Protein AF-A0A917WNS5-F1 (afdb_monomer)

Foldseek 3Di:
DDDDDDDDDDDDDDPPPPPVVVVPDADDPQFFKDLDPDTHGPVNLVVLQCVQVVVVVVLVVCVVVVHDDDDQQPSHDDSLALSQLVLLLSLLVVVCVVVVFFFDQDQLVVVCVNNVHDSPRVVSVSVRSNNRRLVSQLVPFDDDQDDLVLLVLVVVQCVVLVNDDPPDDPVNSSVVCSVDPSSRSSSVSLLVSLVSSLVMDGRCVSWAHWDWDWDQDPVGTDTTTGARPPRNPNPDPPD

Organism: NCBI:txid1424081

Solvent-accessible surface area (backbone atoms only — not comparable to full-atom values): 13981 Å² total; per-residue (Å²): 142,86,84,83,91,79,88,82,80,90,79,83,85,76,87,80,83,71,68,79,76,74,68,72,91,68,70,56,91,62,37,40,33,35,62,80,95,43,74,40,39,40,65,64,43,55,50,50,35,50,58,49,32,50,57,30,50,52,45,53,49,43,46,76,72,67,48,88,73,76,84,70,57,88,35,68,68,48,62,31,53,55,51,21,34,55,51,50,23,56,44,25,53,50,51,26,62,78,67,72,48,69,72,46,88,74,70,49,63,64,52,17,64,64,48,68,44,64,66,82,39,72,62,54,49,40,53,48,53,23,48,21,29,47,52,45,49,24,70,71,38,72,76,48,85,50,52,72,67,60,27,44,44,51,48,51,19,31,52,77,63,70,66,63,64,87,93,64,53,69,71,57,51,38,58,50,49,54,66,41,84,60,43,24,8,42,56,53,33,51,53,52,52,53,60,60,40,36,80,46,53,64,29,72,91,43,60,38,46,37,48,79,42,74,46,83,49,99,92,39,75,42,77,34,52,26,68,35,77,80,74,18,62,54,64,75,78,85,126

Sequence (239 aa):
MVGTMRAHRLAPLAVLALLAALAGCRSSPAVAAYLGDRAITVAEVDEVVRAVNAVGDERWAARRAGGPGPQPPLVHTTAAEVVSLIVLRHVGERLLTERGLPAAPRSSDVFAAIFGLPPSDPYLRLWLDYWQVVQPIVAAHPERPPTDEEAGRFLDALVDAGQVPDGVGHDEMIADLKRYPAFGAAASAQQTLAAAASGVTINPRYGGLVLPAILSLPSGLVPIDIAFPDDGKVPVEEA

Radius of gyration: 24.97 Å; Cα contacts (8 Å, |Δi|>4): 293; chains: 1; bounding box: 38×60×109 Å

Mean predicted aligned error: 9.61 Å

pLDDT: mean 82.65, std 16.42, range [30.11, 97.5]

Secondary structure (DSSP, 8-state):
------PPPP-PPP---SSTTS-TT---TTEEEEETTEEEEHHHHHHHHHHHHHHHHHHHHHHHTT--SSPPP-----HHHHHHHHHHHHHHHHHHHHHTPPP----HHHHHHHTT--TT-HHHHHHHHHHHHHHHHHHTSPP-PPPHHHHHHHHHHHHHTT-SPTT--HHHHHHHHTTSTTHHHHHHHHHHHHHHHTT-EE-GGG-SPEEEEEEEETTEEEEEEEEPGGGG-------

Structure (mmCIF, N/CA/C/O backbone):
data_AF-A0A917WNS5-F1
#
_entry.id   AF-A0A917WNS5-F1
#
loop_
_atom_site.group_PDB
_atom_site.id
_atom_site.type_symbol
_atom_site.label_atom_id
_atom_site.label_alt_id
_atom_site.label_comp_id
_atom_site.label_asym_id
_atom_site.label_entity_id
_atom_site.label_seq_id
_atom_site.pdbx_PDB_ins_code
_atom_site.Cartn_x
_atom_site.Cartn_y
_atom_site.Cartn_z
_atom_site.occupancy
_atom_site.B_iso_or_equiv
_atom_site.auth_seq_id
_atom_site.auth_comp_id
_atom_site.auth_asym_id
_atom_site.auth_atom_id
_atom_site.pdbx_PDB_model_num
ATOM 1 N N . MET A 1 1 ? 1.473 -40.233 84.405 1.00 39.59 1 MET A N 1
ATOM 2 C CA . MET A 1 1 ? 1.204 -40.184 82.952 1.00 39.59 1 MET A CA 1
ATOM 3 C C . MET A 1 1 ? 1.514 -38.779 82.468 1.00 39.59 1 MET A C 1
ATOM 5 O O . MET A 1 1 ? 0.755 -37.870 82.758 1.00 39.59 1 MET A O 1
ATOM 9 N N . VAL A 1 2 ? 2.662 -38.590 81.820 1.00 45.00 2 VAL A N 1
ATOM 10 C CA . VAL A 1 2 ? 3.025 -37.352 81.115 1.00 45.00 2 VAL A CA 1
ATOM 11 C C . VAL A 1 2 ? 3.526 -37.801 79.749 1.00 45.00 2 VAL A C 1
ATOM 13 O O . VAL A 1 2 ? 4.496 -38.550 79.676 1.00 45.00 2 VAL A O 1
ATOM 16 N N . GLY A 1 3 ? 2.809 -37.423 78.693 1.00 45.50 3 GLY A N 1
ATOM 17 C CA . GLY A 1 3 ? 3.159 -37.700 77.303 1.00 45.50 3 GLY A CA 1
ATOM 18 C C . GLY A 1 3 ? 3.286 -36.378 76.558 1.00 45.50 3 GLY A C 1
ATOM 19 O O . GLY A 1 3 ? 2.369 -35.565 76.559 1.00 45.50 3 GLY A O 1
ATOM 20 N N . THR A 1 4 ? 4.472 -36.163 76.016 1.00 49.56 4 THR A N 1
ATOM 21 C CA . THR A 1 4 ? 5.049 -34.940 75.462 1.00 49.56 4 THR A CA 1
ATOM 22 C C . THR A 1 4 ? 4.455 -34.504 74.116 1.00 49.56 4 THR A C 1
ATOM 24 O O . THR A 1 4 ? 4.063 -35.325 73.290 1.00 49.56 4 THR A O 1
ATOM 27 N N . MET A 1 5 ? 4.463 -33.185 73.873 1.00 47.50 5 MET A N 1
ATOM 28 C CA . MET A 1 5 ? 4.265 -32.567 72.555 1.00 47.50 5 MET A CA 1
ATOM 29 C C . MET A 1 5 ? 5.264 -33.107 71.526 1.00 47.50 5 MET A C 1
ATOM 31 O O . MET A 1 5 ? 6.465 -33.180 71.795 1.00 47.50 5 MET A O 1
ATOM 35 N N . ARG A 1 6 ? 4.793 -33.323 70.294 1.00 49.81 6 ARG A N 1
ATOM 36 C CA . ARG A 1 6 ? 5.647 -33.279 69.104 1.00 49.81 6 ARG A CA 1
ATOM 37 C C . ARG A 1 6 ? 4.984 -32.417 68.035 1.00 49.81 6 ARG A C 1
ATOM 39 O O . ARG A 1 6 ? 3.946 -32.762 67.484 1.00 49.81 6 ARG A O 1
ATOM 46 N N . ALA A 1 7 ? 5.602 -31.265 67.806 1.00 51.56 7 ALA A N 1
ATOM 47 C CA . ALA A 1 7 ? 5.283 -30.325 66.750 1.00 51.56 7 ALA A CA 1
ATOM 48 C C . ALA A 1 7 ? 5.542 -30.953 65.374 1.00 51.56 7 ALA A C 1
ATOM 50 O O . ALA A 1 7 ? 6.642 -31.452 65.122 1.00 51.56 7 ALA A O 1
ATOM 51 N N . HIS A 1 8 ? 4.565 -30.861 64.474 1.00 54.78 8 HIS A N 1
ATOM 52 C CA . HIS A 1 8 ? 4.795 -31.044 63.046 1.00 54.78 8 HIS A CA 1
ATOM 53 C C . HIS A 1 8 ? 4.804 -29.684 62.350 1.00 54.78 8 HIS A C 1
ATOM 55 O O . HIS A 1 8 ? 3.962 -28.821 62.583 1.00 54.78 8 HIS A O 1
ATOM 61 N N . ARG A 1 9 ? 5.878 -29.500 61.584 1.00 50.59 9 ARG A N 1
ATOM 62 C CA . ARG A 1 9 ? 6.351 -28.264 60.974 1.00 50.59 9 ARG A CA 1
ATOM 63 C C . ARG A 1 9 ? 5.513 -27.875 59.751 1.00 50.59 9 ARG A C 1
ATOM 65 O O . ARG A 1 9 ? 4.959 -28.727 59.068 1.00 50.59 9 ARG A O 1
ATOM 72 N N . LEU A 1 10 ? 5.508 -26.569 59.507 1.00 53.09 10 LEU A N 1
ATOM 73 C CA . LEU A 1 10 ? 4.982 -25.827 58.360 1.00 53.09 10 LEU A CA 1
ATOM 74 C C . LEU A 1 10 ? 5.372 -26.416 56.990 1.00 53.09 10 LEU A C 1
ATOM 76 O O . LEU A 1 10 ? 6.523 -26.802 56.795 1.00 53.09 10 LEU A O 1
ATOM 80 N N . ALA A 1 11 ? 4.463 -26.309 56.017 1.00 49.38 11 ALA A N 1
ATOM 81 C CA . ALA A 1 11 ? 4.801 -26.079 54.611 1.00 49.38 11 ALA A CA 1
ATOM 82 C C . ALA A 1 11 ? 3.689 -25.226 53.957 1.00 49.38 11 ALA A C 1
ATOM 84 O O . ALA A 1 11 ? 2.526 -25.633 53.997 1.00 49.38 11 ALA A O 1
ATOM 85 N N . PRO A 1 12 ? 3.996 -24.039 53.399 1.00 50.66 12 PRO A N 1
ATOM 86 C CA . PRO A 1 12 ? 3.015 -23.204 52.720 1.00 50.66 12 PRO A CA 1
ATOM 87 C C . PRO A 1 12 ? 2.756 -23.761 51.315 1.00 50.66 12 PRO A C 1
ATOM 89 O O . PRO A 1 12 ? 3.683 -23.935 50.525 1.00 50.66 12 PRO A O 1
ATOM 92 N N . LEU A 1 13 ? 1.492 -24.040 51.000 1.00 50.56 13 LEU A N 1
ATOM 93 C CA . LEU A 1 13 ? 1.062 -24.306 49.630 1.00 50.56 13 LEU A CA 1
ATOM 94 C C . LEU A 1 13 ? 1.218 -23.016 48.819 1.00 50.56 13 LEU A C 1
ATOM 96 O O . LEU A 1 13 ? 0.626 -21.983 49.127 1.00 50.56 13 LEU A O 1
ATOM 100 N N . ALA A 1 14 ? 2.099 -23.103 47.829 1.00 48.12 14 ALA A N 1
ATOM 101 C CA . ALA A 1 14 ? 2.555 -22.023 46.982 1.00 48.12 14 ALA A CA 1
ATOM 102 C C . ALA A 1 14 ? 1.395 -21.310 46.271 1.00 48.12 14 ALA A C 1
ATOM 104 O O . ALA A 1 14 ? 0.637 -21.908 45.508 1.00 48.12 14 ALA A O 1
ATOM 105 N N . VAL A 1 15 ? 1.315 -19.997 46.481 1.00 51.16 15 VAL A N 1
ATOM 106 C CA . VAL A 1 15 ? 0.570 -19.070 45.628 1.00 51.16 15 VAL A CA 1
ATOM 107 C C . VAL A 1 15 ? 1.309 -18.993 44.290 1.00 51.16 15 VAL A C 1
ATOM 109 O O . VAL A 1 15 ? 2.274 -18.251 44.144 1.00 51.16 15 VAL A O 1
ATOM 112 N N . LEU A 1 16 ? 0.882 -19.802 43.321 1.00 48.44 16 LEU A N 1
ATOM 113 C CA . LEU A 1 16 ? 1.422 -19.852 41.953 1.00 48.44 16 LEU A CA 1
ATOM 114 C C . LEU A 1 16 ? 0.414 -19.310 40.921 1.00 48.44 16 LEU A C 1
ATOM 116 O O . LEU A 1 16 ? 0.399 -19.731 39.771 1.00 48.44 16 LEU A O 1
ATOM 120 N N . ALA A 1 17 ? -0.441 -18.366 41.330 1.00 50.25 17 ALA A N 1
ATOM 121 C CA . ALA A 1 17 ? -1.525 -17.824 40.502 1.00 50.25 17 ALA A CA 1
ATOM 122 C C . ALA A 1 17 ? -1.341 -16.349 40.085 1.00 50.25 17 ALA A C 1
ATOM 124 O O . ALA A 1 17 ? -2.299 -15.716 39.660 1.00 50.25 17 ALA A O 1
ATOM 125 N N . LEU A 1 18 ? -0.130 -15.786 40.189 1.00 48.53 18 LEU A N 1
ATOM 126 C CA . LEU A 1 18 ? 0.133 -14.373 39.851 1.00 48.53 18 LEU A CA 1
ATOM 127 C C . LEU A 1 18 ? 1.170 -14.146 38.738 1.00 48.53 18 LEU A C 1
ATOM 129 O O . LEU A 1 18 ? 1.488 -13.003 38.433 1.00 48.53 18 LEU A O 1
ATOM 133 N N . LEU A 1 19 ? 1.655 -15.200 38.070 1.00 49.12 19 LEU A N 1
ATOM 134 C CA . LEU A 1 19 ? 2.610 -15.057 36.955 1.00 49.12 19 LEU A CA 1
ATOM 135 C C . LEU A 1 19 ? 1.959 -14.955 35.563 1.00 49.12 19 LEU A C 1
ATOM 137 O O . LEU A 1 19 ? 2.662 -14.706 34.591 1.00 49.12 19 LEU A O 1
ATOM 141 N N . ALA A 1 20 ? 0.633 -15.074 35.445 1.00 51.47 20 ALA A N 1
ATOM 142 C CA . ALA A 1 20 ? -0.062 -14.874 34.166 1.00 51.47 20 ALA A CA 1
ATOM 143 C C . ALA A 1 20 ? -0.268 -13.388 33.804 1.00 51.47 20 ALA A C 1
ATOM 145 O O . ALA A 1 20 ? -0.603 -13.084 32.665 1.00 51.47 20 ALA A O 1
ATOM 146 N N . ALA A 1 21 ? -0.045 -12.463 34.746 1.00 52.75 21 ALA A N 1
ATOM 147 C CA . ALA A 1 21 ? -0.221 -11.025 34.529 1.00 52.75 21 ALA A CA 1
ATOM 148 C C . ALA A 1 21 ? 1.066 -10.294 34.092 1.00 52.75 21 ALA A C 1
ATOM 150 O O . ALA A 1 21 ? 0.990 -9.142 33.685 1.00 52.75 21 ALA A O 1
ATOM 151 N N . LEU A 1 22 ? 2.236 -10.952 34.131 1.00 50.69 22 LEU A N 1
ATOM 152 C CA . LEU A 1 22 ? 3.503 -10.399 33.618 1.00 50.69 22 LEU A CA 1
ATOM 153 C C . LEU A 1 22 ? 3.932 -10.998 32.264 1.00 50.69 22 LEU A C 1
ATOM 155 O O . LEU A 1 22 ? 5.000 -10.670 31.760 1.00 50.69 22 LEU A O 1
ATOM 159 N N . ALA A 1 23 ? 3.094 -11.829 31.634 1.00 51.34 23 ALA A N 1
ATOM 160 C CA . ALA A 1 23 ? 3.267 -12.258 30.240 1.00 51.34 23 ALA A CA 1
ATOM 161 C C . ALA A 1 23 ? 2.635 -11.257 29.246 1.00 51.34 23 ALA A C 1
ATOM 163 O O . ALA A 1 23 ? 2.090 -11.650 28.213 1.00 51.34 23 ALA A O 1
ATOM 164 N N . GLY A 1 24 ? 2.663 -9.967 29.589 1.00 46.41 24 GLY A N 1
ATOM 165 C CA . GLY A 1 24 ? 2.196 -8.888 28.727 1.00 46.41 24 GLY A CA 1
ATOM 166 C C . GLY A 1 24 ? 3.014 -8.798 27.435 1.00 46.41 24 GLY A C 1
ATOM 167 O O . GLY A 1 24 ? 4.224 -9.012 27.431 1.00 46.41 24 GLY A O 1
ATOM 168 N N . CYS A 1 25 ? 2.321 -8.457 26.347 1.00 59.16 25 CYS A N 1
ATOM 169 C CA . CYS A 1 25 ? 2.868 -7.953 25.079 1.00 59.16 25 CYS A CA 1
ATOM 170 C C . CYS A 1 25 ? 3.427 -8.953 24.051 1.00 59.16 25 CYS A C 1
ATOM 172 O O . CYS A 1 25 ? 4.216 -8.556 23.193 1.00 59.16 25 CYS A O 1
ATOM 174 N N . ARG A 1 26 ? 2.985 -10.220 24.020 1.00 55.88 26 ARG A N 1
ATOM 175 C CA . ARG A 1 26 ? 3.118 -11.025 22.786 1.00 55.88 26 ARG A CA 1
ATOM 176 C C . ARG A 1 26 ? 1.762 -11.297 22.157 1.00 55.88 26 ARG A C 1
ATOM 178 O O . ARG A 1 26 ? 0.928 -11.979 22.745 1.00 55.88 26 ARG A O 1
ATOM 185 N N . SER A 1 27 ? 1.576 -10.784 20.940 1.00 64.81 27 SER A N 1
ATOM 186 C CA . SER A 1 27 ? 0.488 -11.180 20.046 1.00 64.81 27 SER A CA 1
ATOM 187 C C . SER A 1 27 ? 0.373 -12.705 20.024 1.00 64.81 27 SER A C 1
ATOM 189 O O . SER A 1 27 ? 1.394 -13.393 19.911 1.00 64.81 27 SER A O 1
ATOM 191 N N . SER A 1 28 ? -0.850 -13.237 20.119 1.00 83.94 28 SER A N 1
ATOM 192 C CA . SER A 1 28 ? -1.083 -14.674 19.941 1.00 83.94 28 SER A CA 1
ATOM 193 C C . SER A 1 28 ? -0.394 -15.153 18.654 1.00 83.94 28 SER A C 1
ATOM 195 O O . SER A 1 28 ? -0.530 -14.490 17.624 1.00 83.94 28 SER A O 1
ATOM 197 N N . PRO A 1 29 ? 0.330 -16.290 18.656 1.00 85.19 29 PRO A N 1
ATOM 198 C CA . PRO A 1 29 ? 1.060 -16.760 17.475 1.00 85.19 29 PRO A CA 1
ATOM 199 C C . PRO A 1 29 ? 0.142 -17.092 16.290 1.00 85.19 29 PRO A C 1
ATOM 201 O O . PRO A 1 29 ? 0.626 -17.200 15.168 1.00 85.19 29 PRO A O 1
ATOM 204 N N . ALA A 1 30 ? -1.164 -17.246 16.533 1.00 92.31 30 ALA A N 1
ATOM 205 C CA . ALA A 1 30 ? -2.184 -17.473 15.512 1.00 92.31 30 ALA A CA 1
ATOM 206 C C . ALA A 1 30 ? -2.810 -16.176 14.960 1.00 92.31 30 ALA A C 1
ATOM 208 O O . ALA A 1 30 ? -3.607 -16.238 14.025 1.00 92.31 30 ALA A O 1
ATOM 209 N N . VAL A 1 31 ? -2.468 -15.013 15.520 1.00 95.50 31 VAL A N 1
ATOM 210 C CA . VAL A 1 31 ? -2.986 -13.704 15.107 1.00 95.50 31 VAL A CA 1
ATOM 211 C C . VAL A 1 31 ? -1.898 -12.947 14.351 1.00 95.50 31 VAL A C 1
ATOM 213 O O . VAL A 1 31 ? -0.752 -12.886 14.793 1.00 95.50 31 VAL A O 1
ATOM 216 N N . ALA A 1 32 ? -2.263 -12.400 13.197 1.00 94.50 32 ALA A N 1
ATOM 217 C CA . ALA A 1 32 ? -1.424 -11.567 12.352 1.00 94.50 32 ALA A CA 1
ATOM 218 C C . ALA A 1 32 ? -1.497 -10.087 12.735 1.00 94.50 32 ALA A C 1
ATOM 220 O O . ALA A 1 32 ? -0.459 -9.436 12.818 1.00 94.50 32 ALA A O 1
ATOM 221 N N . ALA A 1 33 ? -2.693 -9.574 13.027 1.00 93.94 33 ALA A N 1
ATOM 222 C CA . ALA A 1 33 ? -2.886 -8.208 13.507 1.00 93.94 33 ALA A CA 1
ATOM 223 C C . ALA A 1 33 ? -4.147 -8.081 14.376 1.00 93.94 33 ALA A C 1
ATOM 225 O O . ALA A 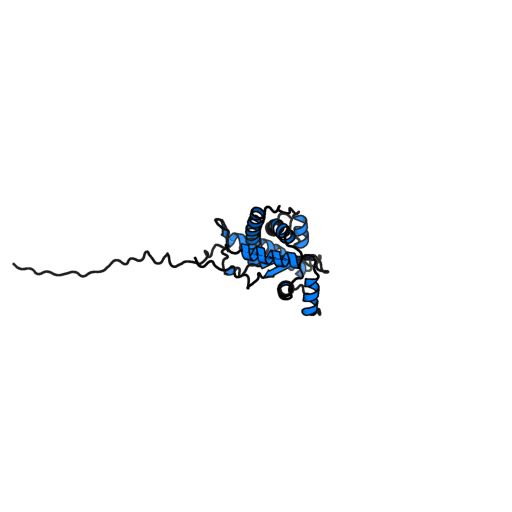1 33 ? -5.115 -8.815 14.178 1.00 93.94 33 ALA A O 1
ATOM 226 N N . TYR A 1 34 ? -4.149 -7.129 15.306 1.00 92.75 34 TYR A N 1
ATOM 227 C CA . TYR A 1 34 ? -5.323 -6.719 16.080 1.00 92.75 34 TYR A CA 1
ATOM 228 C C . TYR A 1 34 ? -5.782 -5.330 15.630 1.00 92.75 34 TYR A C 1
ATOM 230 O O . TYR A 1 34 ? -5.028 -4.363 15.715 1.00 92.75 34 TYR A O 1
ATOM 238 N N . LEU A 1 35 ? -7.025 -5.241 15.162 1.00 91.88 35 LEU A N 1
ATOM 239 C CA . LEU A 1 35 ? -7.683 -4.048 14.633 1.00 91.88 35 LEU A CA 1
ATOM 240 C C . LEU A 1 35 ? -8.844 -3.666 15.561 1.00 91.88 35 LEU A C 1
ATOM 242 O O . LEU A 1 35 ? -10.006 -3.981 15.285 1.00 91.88 35 LEU A O 1
ATOM 246 N N . GLY A 1 36 ? -8.524 -3.069 16.711 1.00 87.31 36 GLY A N 1
ATOM 247 C CA . GLY A 1 36 ? -9.492 -2.903 17.798 1.00 87.31 36 GLY A CA 1
ATOM 248 C C . GLY A 1 36 ? -9.996 -4.267 18.280 1.00 87.31 36 GLY A C 1
ATOM 249 O O . GLY A 1 36 ? -9.199 -5.129 18.644 1.00 87.31 36 GLY A O 1
ATOM 250 N N . ASP A 1 37 ? -11.308 -4.492 18.207 1.00 87.06 37 ASP A N 1
ATOM 251 C CA . ASP A 1 37 ? -11.943 -5.743 18.651 1.00 87.06 37 ASP A CA 1
ATOM 252 C C . ASP A 1 37 ? -11.806 -6.903 17.648 1.00 87.06 37 ASP A C 1
ATOM 254 O O . ASP A 1 37 ? -12.185 -8.040 17.942 1.00 87.06 37 ASP A O 1
ATOM 258 N N . ARG A 1 38 ? -11.279 -6.646 16.443 1.00 92.50 38 ARG A N 1
ATOM 259 C CA . ARG A 1 38 ? -11.109 -7.669 15.406 1.00 92.50 38 ARG A CA 1
ATOM 260 C C . ARG A 1 38 ? -9.678 -8.195 15.388 1.00 92.50 38 ARG A C 1
ATOM 262 O O . ARG A 1 38 ? -8.737 -7.440 15.172 1.00 92.50 38 ARG A O 1
ATOM 269 N N . ALA A 1 39 ? -9.519 -9.509 15.501 1.00 94.38 39 ALA A N 1
ATOM 270 C CA . ALA A 1 39 ? -8.257 -10.184 15.213 1.00 94.38 39 ALA A CA 1
ATOM 271 C C . ALA A 1 39 ? -8.235 -10.672 13.756 1.00 94.38 39 ALA A C 1
ATOM 273 O O . ALA A 1 39 ? -9.181 -11.316 13.306 1.00 94.38 39 ALA A O 1
ATOM 274 N N . ILE A 1 40 ? -7.151 -10.378 13.040 1.00 96.00 40 ILE A N 1
ATOM 275 C CA . ILE A 1 40 ? -6.814 -10.976 11.744 1.00 96.00 40 ILE A CA 1
ATOM 276 C C . ILE A 1 40 ? -5.927 -12.176 12.018 1.00 96.00 40 ILE A C 1
ATOM 278 O O . ILE A 1 40 ? -4.910 -12.051 12.695 1.00 96.00 40 ILE A O 1
ATOM 282 N N . THR A 1 41 ? -6.296 -13.345 11.525 1.00 96.62 41 THR A N 1
ATOM 283 C CA . THR A 1 41 ? -5.571 -14.586 11.794 1.00 96.62 41 THR A CA 1
ATOM 284 C C . THR A 1 41 ? -4.438 -14.810 10.799 1.00 96.62 41 THR A C 1
ATOM 286 O O . THR A 1 41 ? -4.484 -14.379 9.650 1.00 96.62 41 THR A O 1
ATOM 289 N N . VAL A 1 42 ? -3.420 -15.552 11.233 1.00 96.31 42 VAL A N 1
ATOM 290 C CA . VAL A 1 42 ? -2.346 -16.039 10.354 1.00 96.31 42 VAL A CA 1
ATOM 291 C C . VAL A 1 42 ? -2.915 -16.866 9.199 1.00 96.31 42 VAL A C 1
ATOM 293 O O . VAL A 1 42 ? -2.446 -16.748 8.074 1.00 96.31 42 VAL A O 1
ATOM 296 N N . ALA A 1 43 ? -3.936 -17.684 9.472 1.00 96.75 43 ALA A N 1
ATOM 297 C CA . ALA A 1 43 ? -4.545 -18.560 8.477 1.00 96.75 43 ALA A CA 1
ATOM 298 C C . ALA A 1 43 ? -5.217 -17.773 7.342 1.00 96.75 43 ALA A C 1
ATOM 300 O O . ALA A 1 43 ? -5.024 -18.126 6.184 1.00 96.75 43 ALA A O 1
ATOM 301 N N . GLU A 1 44 ? -5.939 -16.693 7.665 1.00 95.81 44 GLU A N 1
ATOM 302 C CA . GLU A 1 44 ? -6.539 -15.801 6.662 1.00 95.81 44 GLU A CA 1
ATOM 303 C C . GLU A 1 44 ? -5.467 -15.175 5.754 1.00 95.81 44 GLU A C 1
ATOM 305 O O . GLU A 1 44 ? -5.638 -15.124 4.538 1.00 95.81 44 GLU A O 1
ATOM 310 N N . VAL A 1 45 ? -4.337 -14.740 6.325 1.00 96.69 45 VAL A N 1
ATOM 311 C CA . VAL A 1 45 ? -3.218 -14.172 5.554 1.00 96.69 45 VAL A CA 1
ATOM 312 C C . VAL A 1 45 ? -2.571 -15.233 4.658 1.00 96.69 45 VAL A C 1
ATOM 314 O O . VAL A 1 45 ? -2.391 -15.013 3.461 1.00 96.69 45 VAL A O 1
ATOM 317 N N . ASP A 1 46 ? -2.253 -16.401 5.219 1.00 96.06 46 ASP A N 1
ATOM 318 C CA . ASP A 1 46 ? -1.587 -17.495 4.505 1.00 96.06 46 ASP A CA 1
ATOM 319 C C . ASP A 1 46 ? -2.474 -18.091 3.393 1.00 96.06 46 ASP A C 1
ATOM 321 O O . ASP A 1 46 ? -1.962 -18.649 2.419 1.00 96.06 46 ASP A O 1
ATOM 325 N N . GLU A 1 47 ? -3.800 -18.013 3.520 1.00 95.81 47 GLU A N 1
ATOM 326 C CA . GLU A 1 47 ? -4.739 -18.409 2.468 1.00 95.81 47 GLU A CA 1
ATOM 327 C C . GLU A 1 47 ? -4.633 -17.486 1.250 1.00 95.81 47 GLU A C 1
ATOM 329 O O . GLU A 1 47 ? -4.438 -17.976 0.136 1.00 95.81 47 GLU A O 1
ATOM 334 N N . VAL A 1 48 ? -4.672 -16.165 1.461 1.00 95.50 48 VAL A N 1
ATOM 335 C CA . VAL A 1 48 ? -4.566 -15.176 0.376 1.00 95.50 48 VAL A CA 1
ATOM 336 C C . VAL A 1 48 ? -3.211 -15.272 -0.323 1.00 95.50 48 VAL A C 1
ATOM 338 O O . VAL A 1 48 ? -3.166 -15.400 -1.545 1.00 95.50 48 VAL A O 1
ATOM 341 N N . VAL A 1 49 ? -2.111 -15.280 0.440 1.00 94.62 49 VAL A N 1
ATOM 342 C CA . VAL A 1 49 ? -0.748 -15.365 -0.118 1.00 94.62 49 VAL A CA 1
ATOM 343 C C . VAL A 1 49 ? -0.597 -16.602 -0.999 1.00 94.62 49 VAL A C 1
ATOM 345 O O . VAL A 1 49 ? -0.089 -16.527 -2.116 1.00 94.62 49 VAL A O 1
ATOM 348 N N . ARG A 1 50 ? -1.061 -17.756 -0.511 1.00 94.12 50 ARG A N 1
ATOM 349 C CA . ARG A 1 50 ? -0.963 -19.020 -1.244 1.00 94.12 50 ARG A CA 1
ATOM 350 C C . ARG A 1 50 ? -1.796 -19.006 -2.518 1.00 94.12 50 ARG A C 1
ATOM 352 O O . ARG A 1 50 ? -1.309 -19.477 -3.539 1.00 94.12 50 ARG A O 1
ATOM 359 N N . ALA A 1 51 ? -3.028 -18.500 -2.456 1.00 91.19 51 ALA A N 1
ATOM 360 C CA . ALA A 1 51 ? -3.918 -18.452 -3.612 1.00 91.19 51 ALA A CA 1
ATOM 361 C C . ALA A 1 51 ? -3.321 -17.599 -4.742 1.00 91.19 51 ALA A C 1
ATOM 363 O O . ALA A 1 51 ? -3.257 -18.049 -5.883 1.00 91.19 51 ALA A O 1
ATOM 364 N N . VAL A 1 52 ? -2.813 -16.411 -4.408 1.00 90.62 52 VAL A N 1
ATOM 365 C CA . VAL A 1 52 ? -2.208 -15.480 -5.371 1.00 90.62 52 VAL A CA 1
ATOM 366 C C . VAL A 1 52 ? -0.923 -16.042 -5.965 1.00 90.62 52 VAL A C 1
ATOM 368 O O . VAL A 1 52 ? -0.765 -16.085 -7.186 1.00 90.62 52 VAL A O 1
ATOM 371 N N . ASN A 1 53 ? -0.015 -16.515 -5.109 1.00 90.69 53 ASN A N 1
ATOM 372 C CA . ASN A 1 53 ? 1.294 -16.982 -5.559 1.00 90.69 53 ASN A CA 1
ATOM 373 C C . ASN A 1 53 ? 1.183 -18.280 -6.369 1.00 90.69 53 ASN A C 1
ATOM 375 O O . ASN A 1 53 ? 1.946 -18.457 -7.314 1.00 90.69 53 ASN A O 1
ATOM 379 N N . ALA A 1 54 ? 0.186 -19.134 -6.100 1.00 89.50 54 ALA A N 1
ATOM 380 C CA . ALA A 1 54 ? -0.085 -20.305 -6.934 1.00 89.50 54 ALA A CA 1
ATOM 381 C C . ALA A 1 54 ? -0.383 -19.917 -8.395 1.00 89.50 54 ALA A C 1
ATOM 383 O O . ALA A 1 54 ? 0.139 -20.547 -9.314 1.00 89.50 54 ALA A O 1
ATOM 384 N N . VAL A 1 55 ? -1.147 -18.841 -8.628 1.00 86.44 55 VAL A N 1
ATOM 385 C CA . VAL A 1 55 ? -1.422 -18.342 -9.988 1.00 86.44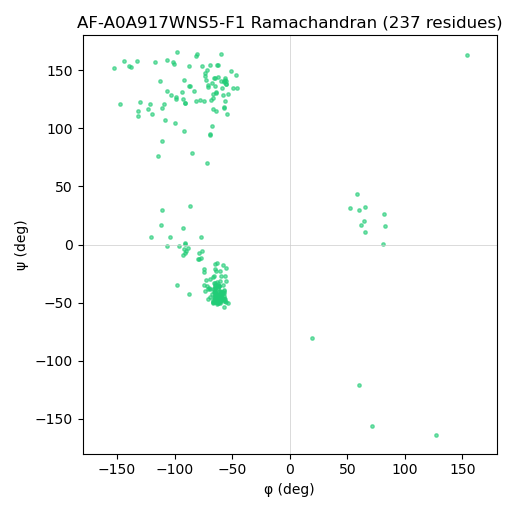 55 VAL A CA 1
ATOM 386 C C . VAL A 1 55 ? -0.141 -17.849 -10.667 1.00 86.44 55 VAL A C 1
ATOM 388 O O . VAL A 1 55 ? 0.081 -18.120 -11.852 1.00 86.44 55 VAL A O 1
ATOM 391 N N . GLY A 1 56 ? 0.713 -17.131 -9.933 1.00 83.62 56 GLY A N 1
ATOM 392 C CA . GLY A 1 56 ? 2.021 -16.691 -10.422 1.00 83.62 56 GLY A CA 1
ATOM 393 C C . GLY A 1 56 ? 2.923 -17.872 -10.797 1.00 83.62 56 GLY A C 1
ATOM 394 O O . GLY A 1 56 ? 3.437 -17.933 -11.919 1.00 83.62 56 GLY A O 1
ATOM 395 N N . ASP A 1 57 ? 3.056 -18.842 -9.894 1.00 85.44 57 ASP A N 1
ATOM 396 C CA . ASP A 1 57 ? 3.878 -20.042 -10.058 1.00 85.44 57 ASP A CA 1
ATOM 397 C C . ASP A 1 57 ? 3.438 -20.891 -11.253 1.00 85.44 57 ASP A C 1
ATOM 399 O O . ASP A 1 57 ? 4.276 -21.312 -12.059 1.00 85.44 57 ASP A O 1
ATOM 403 N N . GLU A 1 58 ? 2.130 -21.109 -11.417 1.00 85.62 58 GLU A N 1
ATOM 404 C CA . GLU A 1 58 ? 1.561 -21.841 -12.551 1.00 85.62 58 GLU A CA 1
ATOM 405 C C . GLU A 1 58 ? 1.897 -21.168 -13.886 1.00 85.62 58 GLU A C 1
ATOM 407 O O . GLU A 1 58 ? 2.309 -21.832 -14.843 1.00 85.62 58 GLU A O 1
ATOM 412 N N . ARG A 1 59 ? 1.795 -19.836 -13.957 1.00 81.69 59 ARG A N 1
ATOM 413 C CA . ARG A 1 59 ? 2.129 -19.079 -15.173 1.00 81.69 59 ARG A CA 1
ATOM 414 C C . ARG A 1 59 ? 3.614 -19.130 -15.492 1.00 81.69 59 ARG A C 1
ATOM 416 O O . ARG A 1 59 ? 3.989 -19.333 -16.650 1.00 81.69 59 ARG A O 1
ATOM 423 N N . TRP A 1 60 ? 4.469 -18.989 -14.483 1.00 79.69 60 TRP A N 1
ATOM 424 C CA . TRP A 1 60 ? 5.911 -19.133 -14.656 1.00 79.69 60 TRP A CA 1
ATOM 425 C C . TRP A 1 60 ? 6.302 -20.556 -15.060 1.00 79.69 60 TRP A C 1
ATOM 427 O O . TRP A 1 60 ? 7.183 -20.734 -15.906 1.00 79.69 60 TRP A O 1
ATOM 437 N N . ALA A 1 61 ? 5.632 -21.574 -14.517 1.00 85.06 61 ALA A N 1
ATOM 438 C CA . ALA A 1 61 ? 5.816 -22.963 -14.920 1.00 85.06 61 ALA A CA 1
ATOM 439 C C . ALA A 1 61 ? 5.416 -23.190 -16.383 1.00 85.06 61 ALA A C 1
ATOM 441 O O . ALA A 1 61 ? 6.210 -23.744 -17.148 1.00 85.06 61 ALA A O 1
ATOM 442 N N . ALA A 1 62 ? 4.248 -22.693 -16.800 1.00 83.25 62 ALA A N 1
ATOM 443 C CA . ALA A 1 62 ? 3.792 -22.763 -18.185 1.00 83.25 62 ALA A CA 1
ATOM 444 C C . ALA A 1 62 ? 4.771 -22.067 -19.144 1.00 83.25 62 ALA A C 1
ATOM 446 O O . ALA A 1 62 ? 5.095 -22.604 -20.205 1.00 83.25 62 ALA A O 1
ATOM 447 N N . ARG A 1 63 ? 5.315 -20.906 -18.753 1.00 80.75 63 ARG A N 1
ATOM 448 C CA . ARG A 1 63 ? 6.308 -20.184 -19.557 1.00 80.75 63 ARG A CA 1
ATOM 449 C C . ARG A 1 63 ? 7.609 -20.969 -19.713 1.00 80.75 63 ARG A C 1
ATOM 451 O O . ARG A 1 63 ? 8.109 -21.086 -20.831 1.00 80.75 63 ARG A O 1
ATOM 458 N N . ARG A 1 64 ? 8.142 -21.535 -18.623 1.00 84.25 64 ARG A N 1
ATOM 459 C CA . ARG A 1 64 ? 9.350 -22.386 -18.648 1.00 84.25 64 ARG A CA 1
ATOM 460 C C . ARG A 1 64 ? 9.166 -23.634 -19.512 1.00 84.25 64 ARG A C 1
ATOM 462 O O . ARG A 1 64 ? 10.121 -24.077 -20.139 1.00 84.25 64 ARG A O 1
ATOM 469 N N . ALA A 1 65 ? 7.945 -24.156 -19.595 1.00 88.19 65 ALA A N 1
ATOM 470 C CA . ALA A 1 65 ? 7.585 -25.270 -20.470 1.00 88.19 65 ALA A CA 1
ATOM 471 C C . ALA A 1 65 ? 7.422 -24.879 -21.957 1.00 88.19 65 ALA A C 1
ATOM 473 O O . ALA A 1 65 ? 6.996 -25.703 -22.762 1.00 88.19 65 ALA A O 1
ATOM 474 N N . GLY A 1 66 ? 7.748 -23.638 -22.341 1.00 84.44 66 GLY A N 1
ATOM 475 C CA . GLY A 1 66 ? 7.626 -23.159 -23.720 1.00 84.44 66 GLY A CA 1
ATOM 476 C C . GLY A 1 66 ? 6.219 -22.694 -24.098 1.00 84.44 66 GLY A C 1
ATOM 477 O O . GLY A 1 66 ? 5.929 -22.547 -25.283 1.00 84.44 66 GLY A O 1
ATOM 478 N N . GLY A 1 67 ? 5.348 -22.448 -23.113 1.00 77.62 67 GLY A N 1
ATOM 479 C CA . GLY A 1 67 ? 4.004 -21.931 -23.346 1.00 77.62 67 GLY A CA 1
ATOM 480 C C . GLY A 1 67 ? 4.017 -20.615 -24.146 1.00 77.62 67 GLY A C 1
ATOM 481 O O . GLY A 1 67 ? 4.874 -19.753 -23.893 1.00 77.62 67 GLY A O 1
ATOM 482 N N . PRO A 1 68 ? 3.096 -20.447 -25.116 1.00 63.72 68 PRO A N 1
ATOM 483 C CA . PRO A 1 68 ? 2.939 -19.198 -25.845 1.00 63.72 68 PRO A CA 1
ATOM 484 C C . PRO A 1 68 ? 2.339 -18.133 -24.923 1.00 63.72 68 PRO A C 1
ATOM 486 O O . PRO A 1 68 ? 1.393 -18.403 -24.187 1.00 63.72 68 PRO A O 1
ATOM 489 N N . GLY A 1 69 ? 2.868 -16.913 -24.979 1.00 59.28 69 GLY A N 1
ATOM 490 C CA . GLY A 1 69 ? 2.281 -15.779 -24.274 1.00 59.28 69 GLY A CA 1
ATOM 491 C C . GLY A 1 69 ? 3.281 -14.678 -23.925 1.00 59.28 69 GLY A C 1
ATOM 492 O O . GLY A 1 69 ? 4.495 -14.911 -23.967 1.00 59.28 69 GLY A O 1
ATOM 493 N N . PRO A 1 70 ? 2.776 -13.476 -23.596 1.00 55.97 70 PRO A N 1
ATOM 494 C CA . PRO A 1 70 ? 3.582 -12.412 -23.009 1.00 55.97 70 PRO A CA 1
ATOM 495 C C . PRO A 1 70 ? 4.189 -12.864 -21.672 1.00 55.97 70 PRO A C 1
ATOM 497 O O . PRO A 1 70 ? 3.768 -13.865 -21.087 1.00 55.97 70 PRO A O 1
ATOM 500 N N . GLN A 1 71 ? 5.198 -12.134 -21.194 1.00 60.06 71 GLN A N 1
ATOM 501 C CA . GLN A 1 71 ? 5.783 -12.380 -19.876 1.00 60.06 71 GLN A CA 1
ATOM 502 C C . GLN A 1 71 ? 4.666 -12.369 -18.817 1.00 60.06 71 GLN A C 1
ATOM 504 O O . GLN A 1 71 ? 3.848 -11.445 -18.831 1.00 60.06 71 GLN A O 1
ATOM 509 N N . PRO A 1 72 ? 4.579 -13.391 -17.942 1.00 59.12 72 PRO A N 1
ATOM 510 C CA . PRO A 1 72 ? 3.592 -13.395 -16.875 1.00 59.12 72 PRO A CA 1
ATOM 511 C C . PRO A 1 72 ? 3.725 -12.122 -16.035 1.00 59.12 72 PRO A C 1
ATOM 513 O O . PRO A 1 72 ? 4.860 -11.743 -15.728 1.00 59.12 72 PRO A O 1
ATOM 516 N N . PRO A 1 73 ? 2.617 -11.473 -15.636 1.00 60.53 73 PRO A N 1
ATOM 517 C CA . PRO A 1 73 ? 2.699 -10.431 -14.626 1.00 60.53 73 PRO A CA 1
ATOM 518 C C . PRO A 1 73 ? 3.348 -11.012 -13.367 1.00 60.53 73 PRO A C 1
ATOM 520 O O . PRO A 1 73 ? 3.130 -12.182 -13.031 1.00 60.53 73 PRO A O 1
ATOM 523 N N . LEU A 1 74 ? 4.160 -10.200 -12.688 1.00 59.91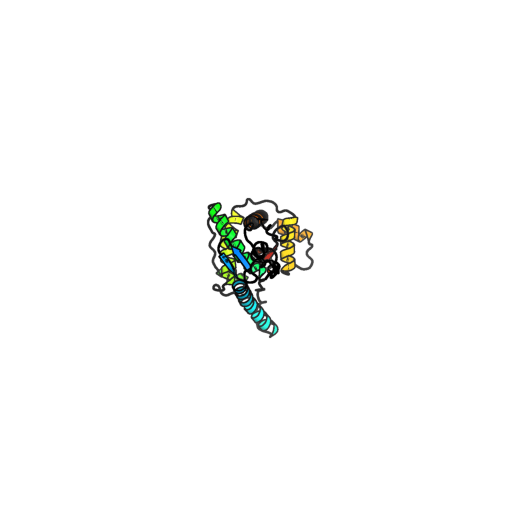 74 LEU A N 1
ATOM 524 C CA . LEU A 1 74 ? 4.756 -10.527 -11.394 1.00 59.91 74 LEU A CA 1
ATOM 525 C C . LEU A 1 74 ? 3.656 -10.491 -10.329 1.00 59.91 74 LEU A C 1
ATOM 527 O O . LEU A 1 74 ? 3.580 -9.581 -9.515 1.00 59.91 74 LEU A O 1
ATOM 531 N N . VAL A 1 75 ? 2.744 -11.458 -10.375 1.00 70.25 75 VAL A N 1
ATOM 532 C CA . VAL A 1 75 ? 1.751 -11.649 -9.321 1.00 70.25 75 VAL A CA 1
ATOM 533 C C . VAL A 1 75 ? 2.410 -12.488 -8.252 1.00 70.25 75 VAL A C 1
ATOM 535 O O . VAL A 1 75 ? 2.271 -13.707 -8.205 1.00 70.25 75 VAL A O 1
ATOM 538 N N . HIS A 1 76 ? 3.227 -11.820 -7.460 1.00 78.69 76 HIS A N 1
ATOM 539 C CA . HIS A 1 76 ? 3.826 -12.399 -6.283 1.00 78.69 76 HIS A CA 1
ATOM 540 C C . HIS A 1 76 ? 3.564 -11.426 -5.151 1.00 78.69 76 HIS A C 1
ATOM 542 O O . HIS A 1 76 ? 3.913 -10.256 -5.259 1.00 78.69 76 HIS A O 1
ATOM 548 N N . THR A 1 77 ? 2.915 -11.906 -4.100 1.00 89.50 77 THR A N 1
ATOM 549 C CA . THR A 1 77 ? 2.632 -11.113 -2.907 1.00 89.50 77 THR A CA 1
ATOM 550 C C . THR A 1 77 ? 3.340 -11.710 -1.704 1.00 89.50 77 THR A C 1
ATOM 552 O O . THR A 1 77 ? 3.689 -12.902 -1.669 1.00 89.50 77 THR A O 1
ATOM 555 N N . THR A 1 78 ? 3.556 -10.867 -0.703 1.00 91.12 78 THR A N 1
ATOM 556 C CA . THR A 1 78 ? 4.122 -11.261 0.580 1.00 91.12 78 THR A CA 1
ATOM 557 C C . THR A 1 78 ? 3.051 -11.261 1.660 1.00 91.12 78 THR A C 1
ATOM 559 O O . THR A 1 78 ? 2.018 -10.599 1.578 1.00 91.12 78 THR A O 1
ATOM 562 N N . ALA A 1 79 ? 3.308 -11.999 2.734 1.00 92.75 79 ALA A N 1
ATOM 563 C CA . ALA A 1 79 ? 2.412 -11.981 3.879 1.00 92.75 79 ALA A CA 1
ATOM 564 C C . ALA A 1 79 ? 2.396 -10.607 4.582 1.00 92.75 79 ALA A C 1
ATOM 566 O O . ALA A 1 79 ? 1.379 -10.231 5.159 1.00 92.75 79 ALA A O 1
ATOM 567 N N . ALA A 1 80 ? 3.503 -9.857 4.503 1.00 91.69 80 ALA A N 1
ATOM 568 C CA . ALA A 1 80 ? 3.599 -8.487 4.999 1.00 91.69 80 ALA A CA 1
ATOM 569 C C . ALA A 1 80 ? 2.680 -7.543 4.210 1.00 91.69 80 ALA A C 1
ATOM 571 O O . ALA A 1 80 ? 1.894 -6.821 4.814 1.00 91.69 80 ALA A O 1
ATOM 572 N N . GLU A 1 81 ? 2.698 -7.623 2.877 1.00 93.44 81 GLU A N 1
ATOM 573 C CA . GLU A 1 81 ? 1.821 -6.839 2.000 1.00 93.44 81 GLU A CA 1
ATOM 574 C C . GLU A 1 81 ? 0.338 -7.116 2.286 1.00 93.44 81 GLU A C 1
ATOM 576 O O . GLU A 1 81 ? -0.445 -6.188 2.486 1.00 93.44 81 GLU A O 1
ATOM 581 N N . VAL A 1 82 ? -0.057 -8.390 2.390 1.00 96.12 82 VAL A N 1
ATOM 582 C CA . VAL A 1 82 ? -1.447 -8.768 2.700 1.00 96.12 82 VAL A CA 1
ATOM 583 C C . VAL A 1 82 ? -1.895 -8.201 4.050 1.00 96.12 82 VAL A C 1
ATOM 585 O O . VAL A 1 82 ? -2.994 -7.649 4.152 1.00 96.12 82 VAL A O 1
ATOM 588 N N . VAL A 1 83 ? -1.053 -8.290 5.087 1.00 95.94 83 VAL A N 1
ATOM 589 C CA . VAL A 1 83 ? -1.340 -7.671 6.392 1.00 95.94 83 VAL A CA 1
ATOM 590 C C . VAL A 1 83 ? -1.446 -6.153 6.254 1.00 95.94 83 VAL A C 1
ATOM 592 O O . VAL A 1 83 ? -2.402 -5.569 6.768 1.00 95.94 83 VAL A O 1
ATOM 595 N N . SER A 1 84 ? -0.532 -5.523 5.516 1.00 95.06 84 SER A N 1
ATOM 596 C CA . SER A 1 84 ? -0.543 -4.089 5.237 1.00 95.06 84 SER A CA 1
ATOM 597 C C . SER A 1 84 ? -1.829 -3.623 4.570 1.00 95.06 84 SER A C 1
ATOM 599 O O . SER A 1 84 ? -2.446 -2.679 5.053 1.00 95.06 84 SER A O 1
ATOM 601 N N . LEU A 1 85 ? -2.290 -4.297 3.514 1.00 96.56 85 LEU A N 1
ATOM 602 C CA . LEU A 1 85 ? -3.538 -3.956 2.826 1.00 96.56 85 LEU A CA 1
ATOM 603 C C . LEU A 1 85 ? -4.733 -3.980 3.788 1.00 96.56 85 LEU A C 1
ATOM 605 O O . LEU A 1 85 ? -5.547 -3.056 3.798 1.00 96.56 85 LEU A O 1
ATOM 609 N N . ILE A 1 86 ? -4.819 -5.010 4.635 1.00 96.69 86 ILE A N 1
ATOM 610 C CA . ILE A 1 86 ? -5.911 -5.164 5.605 1.00 96.69 86 ILE A CA 1
ATOM 611 C C . ILE A 1 86 ? -5.852 -4.067 6.678 1.00 96.69 86 ILE A C 1
ATOM 613 O O . ILE A 1 86 ? -6.870 -3.437 6.983 1.00 96.69 86 ILE A O 1
ATOM 617 N N . VAL A 1 87 ? -4.668 -3.827 7.247 1.00 95.75 87 VAL A N 1
ATOM 618 C CA . VAL A 1 87 ? -4.451 -2.825 8.300 1.00 95.75 87 VAL A CA 1
ATOM 619 C C . VAL A 1 87 ? -4.715 -1.419 7.766 1.00 95.75 87 VAL A C 1
ATOM 621 O O . VAL A 1 87 ? -5.448 -0.649 8.386 1.00 95.75 87 VAL A O 1
ATOM 624 N N . LEU A 1 88 ? -4.172 -1.083 6.598 1.00 96.00 88 LEU A N 1
ATOM 625 C CA . LEU A 1 88 ? -4.280 0.255 6.023 1.00 96.00 88 LEU A CA 1
ATOM 626 C C . LEU A 1 88 ? -5.667 0.566 5.497 1.00 96.00 88 LEU A C 1
ATOM 628 O O . LEU A 1 88 ? -6.104 1.710 5.603 1.00 96.00 88 LEU A O 1
ATOM 632 N N . ARG A 1 89 ? -6.400 -0.446 5.029 1.00 96.62 89 ARG A N 1
ATOM 633 C CA . ARG A 1 89 ? -7.835 -0.312 4.804 1.00 96.62 89 ARG A CA 1
ATOM 634 C C . ARG A 1 89 ? -8.546 0.114 6.094 1.00 96.62 89 ARG A C 1
ATOM 636 O O . ARG A 1 89 ? -9.244 1.122 6.094 1.00 96.62 89 ARG A O 1
ATOM 643 N N . HIS A 1 90 ? -8.354 -0.623 7.189 1.00 96.69 90 HIS A N 1
ATOM 644 C CA . HIS A 1 90 ? -9.028 -0.345 8.463 1.00 96.69 90 HIS A CA 1
ATOM 645 C C . HIS A 1 90 ? -8.703 1.055 9.008 1.00 96.69 90 HIS A C 1
ATOM 647 O O . HIS A 1 90 ? -9.593 1.805 9.411 1.00 96.69 90 HIS A O 1
ATOM 653 N N . VAL A 1 91 ? -7.422 1.423 8.994 1.00 95.88 91 VAL A N 1
ATOM 654 C CA . VAL A 1 91 ? -6.959 2.741 9.441 1.00 95.88 91 VAL A CA 1
ATOM 655 C C . VAL A 1 91 ? -7.479 3.848 8.518 1.00 95.88 91 VAL A C 1
ATOM 657 O O . VAL A 1 91 ? -7.931 4.889 8.993 1.00 95.88 91 VAL A O 1
ATOM 660 N N . GLY A 1 92 ? -7.483 3.617 7.205 1.00 96.69 92 GLY A N 1
ATOM 661 C CA . GLY A 1 92 ? -8.022 4.556 6.230 1.00 96.69 92 GLY A CA 1
ATOM 662 C C . GLY A 1 92 ? -9.527 4.788 6.394 1.00 96.69 92 GLY A C 1
ATOM 663 O O . GLY A 1 92 ? -9.952 5.936 6.388 1.00 96.69 92 GLY A O 1
ATOM 664 N N . GLU A 1 93 ? -10.334 3.744 6.622 1.00 96.69 93 GLU A N 1
ATOM 665 C CA . GLU A 1 93 ? -11.783 3.868 6.884 1.00 96.69 93 GLU A CA 1
ATOM 666 C C . GLU A 1 93 ? -12.073 4.763 8.102 1.00 96.69 93 GLU A C 1
ATOM 668 O O . GLU A 1 93 ? -12.965 5.622 8.060 1.00 96.69 93 GLU A O 1
ATOM 673 N N . ARG A 1 94 ? -11.287 4.606 9.175 1.00 96.12 94 ARG A N 1
ATOM 674 C CA . ARG A 1 94 ? -11.355 5.486 10.348 1.00 96.12 94 ARG A CA 1
ATOM 675 C C . ARG A 1 94 ? -11.006 6.925 9.988 1.00 96.12 94 ARG A C 1
ATOM 677 O O . ARG A 1 94 ? -11.794 7.819 10.281 1.00 96.12 94 ARG A O 1
ATOM 684 N N . LEU A 1 95 ? -9.887 7.146 9.295 1.00 96.69 95 LEU A N 1
ATOM 685 C CA . LEU A 1 95 ? -9.459 8.486 8.879 1.00 96.69 95 LEU A CA 1
ATOM 686 C C . LEU A 1 95 ? -10.479 9.176 7.965 1.00 96.69 95 LEU A C 1
ATOM 688 O O . LEU A 1 95 ? -10.713 10.375 8.118 1.00 96.69 95 LEU A O 1
ATOM 692 N N . LEU A 1 96 ? -11.101 8.444 7.036 1.00 97.50 96 LEU A N 1
ATOM 693 C CA . LEU A 1 96 ? -12.171 8.984 6.198 1.00 97.50 96 LEU A CA 1
ATOM 694 C C . LEU A 1 96 ? -13.353 9.451 7.050 1.00 97.50 96 LEU A C 1
ATOM 696 O O . LEU A 1 96 ? -13.840 10.565 6.865 1.00 97.50 96 LEU A O 1
ATOM 700 N N . THR A 1 97 ? -13.772 8.627 8.013 1.00 97.31 97 THR A N 1
ATOM 701 C CA . THR A 1 97 ? -14.880 8.940 8.926 1.00 97.31 97 THR A CA 1
ATOM 702 C C . THR A 1 97 ? -14.564 10.159 9.795 1.00 97.31 97 THR A C 1
ATOM 704 O O . THR A 1 97 ? -15.356 11.095 9.855 1.00 97.31 97 THR A O 1
ATOM 707 N N . GLU A 1 98 ? -13.388 10.179 10.425 1.00 96.50 98 GLU A N 1
ATOM 708 C CA . GLU A 1 98 ? -12.928 11.263 11.302 1.00 96.50 98 GLU A CA 1
ATOM 709 C C . GLU A 1 98 ? -12.810 12.603 10.559 1.00 96.50 98 GLU A C 1
ATOM 711 O O . GLU A 1 98 ? -13.100 13.657 11.126 1.00 96.50 98 GLU A O 1
ATOM 716 N N . ARG A 1 99 ? -12.407 12.574 9.282 1.00 97.06 99 ARG A N 1
ATOM 717 C CA . ARG A 1 99 ? -12.203 13.775 8.454 1.00 97.06 99 ARG A CA 1
ATOM 718 C C . ARG A 1 99 ? -13.397 14.131 7.566 1.00 97.06 99 ARG A C 1
ATOM 720 O O . ARG A 1 99 ? -13.326 15.119 6.840 1.00 97.06 99 ARG A O 1
ATOM 727 N N . GLY A 1 100 ? -14.471 13.341 7.593 1.00 96.88 100 GLY A N 1
ATOM 728 C CA . GLY A 1 100 ? -15.624 13.526 6.710 1.00 96.88 100 GLY A CA 1
ATOM 729 C C . GLY A 1 100 ? -15.279 13.417 5.218 1.00 96.88 100 GLY A C 1
ATOM 730 O O . GLY A 1 100 ? -15.905 14.083 4.394 1.00 96.88 100 GLY A O 1
ATOM 731 N N . LEU A 1 101 ? -14.268 12.618 4.867 1.00 96.50 101 LEU A N 1
ATOM 732 C CA . LEU A 1 101 ? -13.850 12.398 3.483 1.00 96.50 101 LEU A CA 1
ATOM 733 C C . LEU A 1 101 ? -14.665 11.252 2.860 1.00 96.50 101 LEU A C 1
ATOM 735 O O . LEU A 1 101 ? -14.845 10.213 3.498 1.00 96.50 101 LEU A O 1
ATOM 739 N N . PRO A 1 102 ? -15.145 11.390 1.613 1.00 94.75 102 PRO A N 1
ATOM 740 C CA . PRO A 1 102 ? -15.818 10.295 0.930 1.00 94.75 102 PRO A CA 1
ATOM 741 C C . PRO A 1 102 ? -14.806 9.229 0.494 1.00 94.75 102 PRO A C 1
ATOM 743 O O . PRO A 1 102 ? -13.703 9.554 0.056 1.00 94.75 102 PRO A O 1
ATOM 746 N N . ALA A 1 103 ? -15.204 7.956 0.538 1.00 91.12 103 ALA A N 1
ATOM 747 C CA . ALA A 1 103 ? -14.468 6.902 -0.157 1.00 91.12 103 ALA A CA 1
ATOM 748 C C . ALA A 1 103 ? -14.481 7.158 -1.676 1.00 91.12 103 ALA A C 1
ATOM 750 O O . ALA A 1 103 ? -15.410 7.782 -2.196 1.00 91.12 103 ALA A O 1
ATOM 751 N N . ALA A 1 104 ? -13.476 6.649 -2.393 1.00 89.62 104 ALA A N 1
ATOM 752 C CA . ALA A 1 104 ? -13.380 6.759 -3.850 1.00 89.62 104 ALA A CA 1
ATOM 753 C C . ALA A 1 104 ? -13.577 5.388 -4.523 1.00 89.62 104 ALA A C 1
ATOM 755 O O . ALA A 1 104 ? -12.590 4.684 -4.755 1.00 89.62 104 ALA A O 1
ATOM 756 N N . PRO A 1 105 ? -14.825 4.985 -4.852 1.00 84.62 105 PRO A N 1
ATOM 757 C CA . PRO A 1 105 ? -15.096 3.711 -5.507 1.00 84.62 105 PRO A CA 1
ATOM 758 C C . PRO A 1 105 ? -14.312 3.567 -6.812 1.00 84.62 105 PRO A C 1
ATOM 760 O O . PRO A 1 105 ? -14.183 4.515 -7.589 1.00 84.62 105 PRO A O 1
ATOM 763 N N . ARG A 1 106 ? -13.830 2.355 -7.083 1.00 83.06 106 ARG A N 1
ATOM 764 C CA . ARG A 1 106 ? -13.127 2.014 -8.324 1.00 83.06 106 ARG A CA 1
ATOM 765 C C . ARG A 1 106 ? -13.595 0.649 -8.824 1.00 83.06 106 ARG A C 1
ATOM 767 O O . ARG A 1 106 ? -14.038 -0.174 -8.029 1.00 83.06 106 ARG A O 1
ATOM 774 N N . SER A 1 107 ? -13.519 0.413 -10.134 1.00 84.19 107 SER A N 1
ATOM 775 C CA . SER A 1 107 ? -13.760 -0.929 -10.682 1.00 84.19 107 SER A CA 1
ATOM 776 C C . SER A 1 107 ? -12.580 -1.849 -10.362 1.00 84.19 107 SER A C 1
ATOM 778 O O . SER A 1 107 ? -11.422 -1.427 -10.453 1.00 84.19 107 SER A O 1
ATOM 780 N N . SER A 1 108 ? -12.873 -3.112 -10.047 1.00 84.62 108 SER A N 1
ATOM 781 C CA . SER A 1 108 ? -11.867 -4.167 -9.915 1.00 84.62 108 SER A CA 1
ATOM 782 C C . SER A 1 108 ? -11.155 -4.470 -11.238 1.00 84.62 108 SER A C 1
ATOM 784 O O . SER A 1 108 ? -10.020 -4.937 -11.202 1.00 84.62 108 SER A O 1
ATOM 786 N N . ASP A 1 109 ? -11.745 -4.129 -12.391 1.00 85.88 109 ASP A N 1
ATOM 787 C CA . ASP A 1 109 ? -11.164 -4.388 -13.720 1.00 85.88 109 ASP A CA 1
ATOM 788 C C . ASP A 1 109 ? -9.779 -3.754 -13.903 1.00 85.88 109 ASP A C 1
ATOM 790 O O . ASP A 1 109 ? -8.904 -4.326 -14.552 1.00 85.88 109 ASP A O 1
ATOM 794 N N . VAL A 1 110 ? -9.556 -2.580 -13.300 1.00 83.25 110 VAL A N 1
ATOM 795 C CA . VAL A 1 110 ? -8.261 -1.888 -13.374 1.00 83.25 110 VAL A CA 1
ATOM 796 C C . VAL A 1 110 ? -7.170 -2.724 -12.707 1.00 83.25 110 VAL A C 1
ATOM 798 O O . VAL A 1 110 ? -6.106 -2.919 -13.284 1.00 83.25 110 VAL A O 1
ATOM 801 N N . PHE A 1 111 ? -7.439 -3.253 -11.513 1.00 87.81 111 PHE A N 1
ATOM 802 C CA . PHE A 1 111 ? -6.479 -4.082 -10.787 1.00 87.81 111 PHE A CA 1
ATOM 803 C C . PHE A 1 111 ? -6.366 -5.482 -11.393 1.00 87.81 111 PHE A C 1
ATOM 805 O O . PHE A 1 111 ? -5.270 -6.029 -11.458 1.00 87.81 111 PHE A O 1
ATOM 812 N N . ALA A 1 112 ? -7.466 -6.029 -11.913 1.00 89.06 112 ALA A N 1
ATOM 813 C CA . ALA A 1 112 ? -7.465 -7.294 -12.639 1.00 89.06 112 ALA A CA 1
ATOM 814 C C . ALA A 1 112 ? -6.511 -7.259 -13.837 1.00 89.06 112 ALA A C 1
ATOM 816 O O . ALA A 1 112 ? -5.788 -8.223 -14.060 1.00 89.06 112 ALA A O 1
ATOM 817 N N . ALA A 1 113 ? -6.451 -6.143 -14.569 1.00 85.12 113 ALA A N 1
ATOM 818 C CA . ALA A 1 113 ? -5.494 -5.971 -15.658 1.00 85.12 113 ALA A CA 1
ATOM 819 C C . ALA A 1 113 ? -4.043 -5.854 -15.157 1.00 85.12 113 ALA A C 1
ATOM 821 O O . ALA A 1 113 ? -3.165 -6.518 -15.702 1.00 85.12 113 ALA A O 1
ATOM 822 N N . ILE A 1 114 ? -3.798 -5.053 -14.111 1.00 84.00 114 ILE A N 1
ATOM 823 C CA . ILE A 1 114 ? -2.451 -4.816 -13.550 1.00 84.00 114 ILE A CA 1
ATOM 824 C C . ILE A 1 114 ? -1.844 -6.112 -13.008 1.00 84.00 114 ILE A C 1
ATOM 826 O O . ILE A 1 114 ? -0.728 -6.479 -13.363 1.00 84.00 114 ILE A O 1
ATOM 830 N N . PHE A 1 115 ? -2.601 -6.834 -12.186 1.00 86.81 115 PHE A N 1
ATOM 831 C CA . PHE A 1 115 ? -2.161 -8.091 -11.589 1.00 86.81 115 PHE A CA 1
ATOM 832 C C . PHE A 1 115 ? -2.483 -9.298 -12.475 1.00 86.81 115 PHE A C 1
ATOM 834 O O . PHE A 1 115 ? -2.177 -10.424 -12.121 1.00 86.81 115 PHE A O 1
ATOM 841 N N . GLY A 1 116 ? -3.150 -9.133 -13.616 1.00 86.56 116 GLY A N 1
ATOM 842 C CA . GLY A 1 116 ? -3.607 -10.258 -14.432 1.00 86.56 116 GLY A CA 1
ATOM 843 C C . GLY A 1 116 ? -4.425 -11.298 -13.654 1.00 86.56 116 GLY A C 1
ATOM 844 O O . GLY A 1 116 ? -4.314 -12.478 -13.963 1.00 86.56 116 GLY A O 1
ATOM 845 N N . LEU A 1 117 ? -5.178 -10.930 -12.620 1.00 89.12 117 LEU A N 1
ATOM 846 C CA . LEU A 1 117 ? -5.995 -11.855 -11.820 1.00 89.12 117 LEU A CA 1
ATOM 847 C C . LEU A 1 117 ? -7.476 -11.759 -12.226 1.00 89.12 117 LEU A C 1
ATOM 849 O O . LEU A 1 117 ? -7.891 -10.730 -12.762 1.00 89.12 117 LEU A O 1
ATOM 853 N N . PRO A 1 118 ? -8.305 -12.794 -11.987 1.00 88.69 118 PRO A N 1
ATOM 854 C CA . PRO A 1 118 ? -9.750 -12.681 -12.175 1.00 88.69 118 PRO A CA 1
ATOM 855 C C . PRO A 1 118 ? -10.328 -11.536 -11.322 1.00 88.69 118 PRO A C 1
ATOM 857 O O . PRO A 1 118 ? -9.948 -11.426 -10.160 1.00 88.69 118 PRO A O 1
ATOM 860 N N . PRO A 1 119 ? -11.298 -10.733 -11.807 1.00 88.25 119 PRO A N 1
ATOM 861 C CA . PRO A 1 119 ? -11.868 -9.616 -11.036 1.00 88.25 119 PRO A CA 1
ATOM 862 C C . PRO A 1 119 ? -12.499 -9.999 -9.687 1.00 88.25 119 PRO A C 1
ATOM 864 O O . PRO A 1 119 ? -12.736 -9.130 -8.851 1.00 88.25 119 PRO A O 1
ATOM 867 N N . SER A 1 120 ? -12.807 -11.285 -9.491 1.00 88.75 120 SER A N 1
ATOM 868 C CA . SER A 1 120 ? -13.352 -11.855 -8.257 1.00 88.75 120 SER A CA 1
ATOM 869 C C . SER A 1 120 ? -12.288 -12.370 -7.280 1.00 88.75 120 SER A C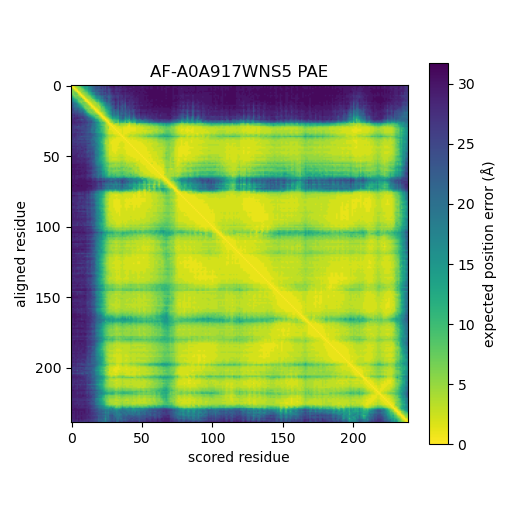 1
ATOM 871 O O . SER A 1 120 ? -12.652 -12.931 -6.249 1.00 88.75 120 SER A O 1
ATOM 873 N N . ASP A 1 121 ? -11.001 -12.257 -7.609 1.00 91.56 121 ASP A N 1
ATOM 874 C CA . ASP A 1 121 ? -9.914 -12.764 -6.775 1.00 91.56 121 ASP A CA 1
ATOM 875 C C . ASP A 1 121 ? -9.863 -12.024 -5.415 1.00 91.56 121 ASP A C 1
ATOM 877 O O . ASP A 1 121 ? -9.913 -10.785 -5.391 1.00 91.56 121 ASP A O 1
ATOM 881 N N . PRO A 1 122 ? -9.779 -12.740 -4.272 1.00 91.94 122 PRO A N 1
ATOM 882 C CA . PRO A 1 122 ? -9.751 -12.126 -2.943 1.00 91.94 122 PRO A CA 1
ATOM 883 C C . PRO A 1 122 ? -8.643 -11.086 -2.755 1.00 91.94 122 PRO A C 1
ATOM 885 O O . PRO A 1 122 ? -8.835 -10.109 -2.032 1.00 91.94 122 PRO A O 1
ATOM 888 N N . TYR A 1 123 ? -7.504 -11.252 -3.423 1.00 93.44 123 TYR A N 1
ATOM 889 C CA . TYR A 1 123 ? -6.393 -10.314 -3.334 1.00 93.44 123 TYR A CA 1
ATOM 890 C C . TYR A 1 123 ? -6.679 -8.990 -4.035 1.00 93.44 123 TYR A C 1
ATOM 892 O O . TYR A 1 123 ? -6.376 -7.921 -3.503 1.00 93.44 123 TYR A O 1
ATOM 900 N N . LEU A 1 124 ? -7.359 -9.034 -5.185 1.00 93.12 124 LEU A N 1
ATOM 901 C CA . LEU A 1 124 ? -7.817 -7.814 -5.850 1.00 93.12 124 LEU A CA 1
ATOM 902 C C . LEU A 1 124 ? -8.825 -7.053 -4.998 1.00 93.12 124 LEU A C 1
ATOM 904 O O . LEU A 1 124 ? -8.854 -5.825 -5.034 1.00 93.12 124 LEU A O 1
ATOM 908 N N . ARG A 1 125 ? -9.638 -7.767 -4.213 1.00 93.06 125 ARG A N 1
ATOM 909 C CA . ARG A 1 125 ? -10.541 -7.131 -3.258 1.00 93.06 125 ARG A CA 1
ATOM 910 C C . ARG A 1 125 ? -9.777 -6.400 -2.152 1.00 93.06 125 ARG A C 1
ATOM 912 O O . ARG A 1 125 ? -10.180 -5.295 -1.808 1.00 93.06 125 ARG A O 1
ATOM 919 N N . LEU A 1 126 ? -8.673 -6.956 -1.642 1.00 95.38 126 LEU A N 1
ATOM 920 C CA . LEU A 1 126 ? -7.822 -6.257 -0.668 1.00 95.38 126 LEU A CA 1
ATOM 921 C C . LEU A 1 126 ? -7.247 -4.962 -1.250 1.00 95.38 126 LEU A C 1
ATOM 923 O O . LEU A 1 126 ? -7.377 -3.906 -0.633 1.00 95.38 126 LEU A O 1
ATOM 927 N N . TRP A 1 127 ? -6.683 -5.029 -2.457 1.00 94.62 127 TRP A N 1
ATOM 928 C CA . TRP A 1 127 ? -6.170 -3.859 -3.173 1.00 94.62 127 TRP A CA 1
ATOM 929 C C . TRP A 1 127 ? -7.247 -2.811 -3.440 1.00 94.62 127 TRP A C 1
ATOM 931 O O . TRP A 1 127 ? -7.018 -1.618 -3.239 1.00 94.62 127 TRP A O 1
ATOM 941 N N . LEU A 1 128 ? -8.432 -3.248 -3.865 1.00 94.25 128 LEU A N 1
ATOM 942 C CA . LEU A 1 128 ? -9.554 -2.361 -4.126 1.00 94.25 128 LEU A CA 1
ATOM 943 C C . LEU A 1 128 ? -10.018 -1.653 -2.849 1.00 94.25 128 LEU A C 1
ATOM 945 O O . LEU A 1 128 ? -10.132 -0.428 -2.854 1.00 94.25 128 LEU A O 1
ATOM 949 N N . ASP A 1 129 ? -10.266 -2.402 -1.774 1.00 95.31 129 ASP A N 1
ATOM 950 C CA . ASP A 1 129 ? -10.729 -1.847 -0.500 1.00 95.31 129 ASP A CA 1
ATOM 951 C C . ASP A 1 129 ? -9.696 -0.848 0.068 1.00 95.31 129 ASP A C 1
ATOM 953 O O . ASP A 1 129 ? -10.053 0.242 0.512 1.00 95.31 129 ASP A O 1
ATOM 957 N N . TYR A 1 130 ? -8.404 -1.185 0.000 1.00 95.75 130 TYR A N 1
ATOM 958 C CA . TYR A 1 130 ? -7.299 -0.302 0.383 1.00 95.75 130 TYR A CA 1
ATOM 959 C C . TYR A 1 130 ? -7.256 0.984 -0.461 1.00 95.75 130 TYR A C 1
ATOM 961 O O . TYR A 1 130 ? -7.179 2.098 0.062 1.00 95.75 130 TYR A O 1
ATOM 969 N N . TRP A 1 131 ? -7.349 0.859 -1.783 1.00 93.94 131 TRP A N 1
ATOM 970 C CA . TRP A 1 131 ? -7.247 2.004 -2.686 1.00 93.94 131 TRP A CA 1
ATOM 971 C C . TRP A 1 131 ? -8.393 3.003 -2.509 1.00 93.94 131 TRP A C 1
ATOM 973 O O . TRP A 1 131 ? -8.181 4.216 -2.608 1.00 93.94 131 TRP A O 1
ATOM 983 N N . GLN A 1 132 ? -9.597 2.501 -2.217 1.00 95.25 132 GLN A N 1
ATOM 984 C CA . GLN A 1 132 ? -10.785 3.320 -1.961 1.00 95.25 132 GLN A CA 1
ATOM 985 C C . GLN A 1 132 ? -10.611 4.271 -0.776 1.00 95.25 132 GLN A C 1
ATOM 987 O O . GLN A 1 132 ? -11.254 5.325 -0.761 1.00 95.25 132 GLN A O 1
ATOM 992 N N . VAL A 1 133 ? -9.754 3.917 0.189 1.00 96.50 133 VAL A N 1
ATOM 993 C CA . VAL A 1 133 ? -9.490 4.747 1.369 1.00 96.50 133 VAL A CA 1
ATOM 994 C C . VAL A 1 133 ? -8.232 5.591 1.244 1.00 96.50 133 VAL A C 1
ATOM 996 O O . VAL A 1 133 ? -8.228 6.731 1.698 1.00 96.50 133 VAL A O 1
ATOM 999 N N . VAL A 1 134 ? -7.186 5.095 0.580 1.00 94.50 134 VAL A N 1
ATOM 1000 C CA . VAL A 1 134 ? -5.933 5.851 0.454 1.00 94.50 134 VAL A CA 1
ATOM 1001 C C . VAL A 1 134 ? -6.052 7.010 -0.525 1.00 94.50 134 VAL A C 1
ATOM 1003 O O . VAL A 1 134 ? -5.554 8.093 -0.231 1.00 94.50 134 VAL A O 1
ATOM 1006 N N . GLN A 1 135 ? -6.738 6.846 -1.658 1.00 93.88 135 GLN A N 1
ATOM 1007 C CA . GLN A 1 135 ? -6.819 7.919 -2.656 1.00 93.88 135 GLN A CA 1
ATOM 1008 C C . GLN A 1 135 ? -7.456 9.217 -2.135 1.00 93.88 135 GLN A C 1
ATOM 1010 O O . GLN A 1 135 ? -6.865 10.277 -2.349 1.00 93.88 135 GLN A O 1
ATOM 1015 N N . PRO A 1 136 ? -8.600 9.192 -1.423 1.00 96.00 136 PRO A N 1
ATOM 1016 C CA . PRO A 1 136 ? -9.143 10.409 -0.824 1.00 96.00 136 PRO A CA 1
ATOM 1017 C C . PRO A 1 136 ? -8.209 11.033 0.217 1.00 96.00 136 PRO A C 1
ATOM 1019 O O . PRO A 1 136 ? -8.152 12.256 0.320 1.00 96.00 136 PRO A O 1
ATOM 1022 N N . ILE A 1 137 ? -7.458 10.216 0.967 1.00 96.50 137 ILE A N 1
ATOM 1023 C CA . ILE A 1 137 ? -6.472 10.710 1.936 1.00 96.50 137 ILE A CA 1
ATOM 1024 C C . ILE A 1 137 ? -5.351 11.444 1.197 1.00 96.50 137 ILE A C 1
ATOM 1026 O O . ILE A 1 137 ? -5.066 12.586 1.543 1.00 96.50 137 ILE A O 1
ATOM 1030 N N . VAL A 1 138 ? -4.776 10.850 0.144 1.00 94.69 138 VAL A N 1
ATOM 1031 C CA . VAL A 1 138 ? -3.766 11.497 -0.715 1.00 94.69 138 VAL A CA 1
ATOM 1032 C C . VAL A 1 138 ? -4.299 12.806 -1.295 1.00 94.69 138 VAL A C 1
ATOM 1034 O O . VAL A 1 138 ? -3.645 13.836 -1.171 1.00 94.69 138 VAL A O 1
ATOM 1037 N N . ALA A 1 139 ? -5.506 12.794 -1.863 1.00 95.06 139 ALA A N 1
ATOM 1038 C CA . ALA A 1 139 ? -6.124 13.974 -2.466 1.00 95.06 139 ALA A CA 1
ATOM 1039 C C . ALA A 1 139 ? -6.417 15.104 -1.459 1.00 95.06 139 ALA A C 1
ATOM 1041 O O . ALA A 1 139 ? -6.531 16.262 -1.858 1.00 95.06 139 ALA A O 1
ATOM 1042 N N . ALA A 1 140 ? -6.541 14.786 -0.167 1.00 96.19 140 ALA A N 1
ATOM 1043 C CA . ALA A 1 140 ? -6.739 15.771 0.893 1.00 96.19 140 ALA A CA 1
ATOM 1044 C C . ALA A 1 140 ? -5.437 16.469 1.330 1.00 96.19 140 ALA A C 1
ATOM 1046 O O . ALA A 1 140 ? -5.500 17.474 2.042 1.00 96.19 140 ALA A O 1
ATOM 1047 N N . HIS A 1 141 ? -4.264 15.965 0.931 1.00 96.12 141 HIS A N 1
ATOM 1048 C CA . HIS A 1 141 ? -2.987 16.616 1.213 1.00 96.12 141 HIS A CA 1
ATOM 1049 C C . HIS A 1 141 ? -2.629 17.635 0.120 1.00 96.12 141 HIS A C 1
ATOM 1051 O O . HIS A 1 141 ? -2.757 17.337 -1.068 1.00 96.12 141 HIS A O 1
ATOM 1057 N N . PRO A 1 142 ?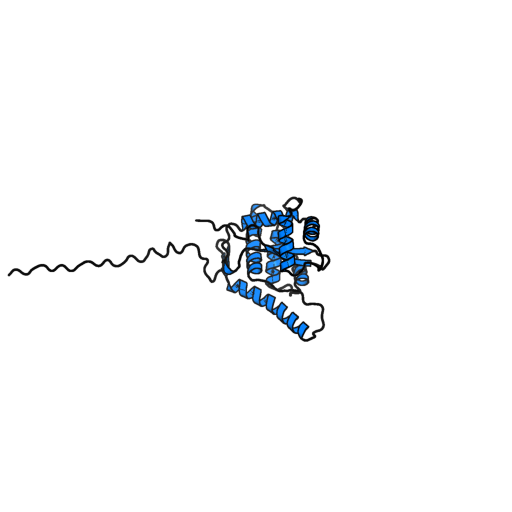 -2.148 18.838 0.491 1.00 94.38 142 PRO A N 1
ATOM 1058 C CA . PRO A 1 142 ? -1.631 19.783 -0.486 1.00 94.38 142 PRO A CA 1
ATOM 1059 C C . PRO A 1 142 ? -0.368 19.223 -1.137 1.00 94.38 142 PRO A C 1
ATOM 1061 O O . PRO A 1 142 ? 0.465 18.601 -0.470 1.00 94.38 142 PRO A O 1
ATOM 1064 N N . GLU A 1 143 ? -0.203 19.491 -2.430 1.00 92.94 143 GLU A N 1
ATOM 1065 C CA . GLU A 1 143 ? 1.027 19.111 -3.110 1.00 92.94 143 GLU A CA 1
ATOM 1066 C C . GLU A 1 143 ? 2.207 19.927 -2.582 1.00 92.94 143 GLU A C 1
ATOM 1068 O O . GLU A 1 143 ? 2.110 21.137 -2.353 1.00 92.94 143 GLU A O 1
ATOM 1073 N N . ARG A 1 144 ? 3.339 19.246 -2.402 1.00 93.94 144 ARG A N 1
ATOM 1074 C CA . ARG A 1 144 ? 4.601 19.848 -1.975 1.00 93.94 144 ARG A CA 1
ATOM 1075 C C . ARG A 1 144 ? 5.783 19.173 -2.667 1.00 93.94 144 ARG A C 1
ATOM 1077 O O . ARG A 1 144 ? 5.665 18.016 -3.060 1.00 93.94 144 ARG A O 1
ATOM 1084 N N . PRO A 1 145 ? 6.944 19.835 -2.759 1.00 90.69 145 PRO A N 1
ATOM 1085 C CA . PRO A 1 145 ? 8.170 19.153 -3.145 1.00 90.69 145 PRO A CA 1
ATOM 1086 C C . PRO A 1 145 ? 8.465 17.990 -2.176 1.00 90.69 145 PRO A C 1
ATOM 1088 O O . PRO A 1 145 ? 8.455 18.205 -0.955 1.00 90.69 145 PRO A O 1
ATOM 1091 N N . PRO A 1 146 ? 8.717 16.770 -2.679 1.00 91.38 146 PRO A N 1
ATOM 1092 C CA . PRO A 1 146 ? 9.179 15.667 -1.844 1.00 91.38 146 PRO A CA 1
ATOM 1093 C C . PRO A 1 146 ? 10.611 15.898 -1.358 1.00 91.38 146 PRO A C 1
ATOM 1095 O O . PRO A 1 146 ? 11.393 16.598 -2.012 1.00 91.38 146 PRO A O 1
ATOM 1098 N N . THR A 1 147 ? 10.972 15.299 -0.226 1.00 93.81 147 THR A N 1
ATOM 1099 C CA . THR A 1 147 ? 12.363 15.280 0.250 1.00 93.81 147 THR A CA 1
ATOM 1100 C C . THR A 1 147 ? 13.174 14.194 -0.463 1.00 93.81 147 THR A C 1
ATOM 1102 O O . THR A 1 147 ? 12.616 13.282 -1.076 1.00 93.81 147 THR A O 1
ATOM 1105 N N . ASP A 1 148 ? 14.505 14.278 -0.387 1.00 93.94 148 ASP A N 1
ATOM 1106 C CA . ASP A 1 148 ? 15.384 13.234 -0.938 1.00 93.94 148 ASP A CA 1
ATOM 1107 C C . ASP A 1 148 ? 15.210 11.905 -0.193 1.00 93.94 148 ASP A C 1
ATOM 1109 O O . ASP A 1 148 ? 15.238 10.851 -0.811 1.00 93.94 148 ASP A O 1
ATOM 1113 N N . GLU A 1 149 ? 14.951 11.953 1.116 1.00 92.12 149 GLU A N 1
ATOM 1114 C CA . GLU A 1 149 ? 14.646 10.770 1.929 1.00 92.12 149 GLU A CA 1
ATOM 1115 C C . GLU A 1 149 ? 13.339 10.093 1.485 1.00 92.12 149 GLU A C 1
ATOM 1117 O O . GLU A 1 149 ? 13.265 8.871 1.364 1.00 92.12 149 GLU A O 1
ATOM 1122 N N . GLU A 1 150 ? 12.300 10.882 1.196 1.00 92.88 150 GLU A N 1
ATOM 1123 C CA . GLU A 1 150 ? 11.029 10.355 0.696 1.00 92.88 150 GLU A CA 1
ATOM 1124 C C . GLU A 1 150 ? 11.190 9.698 -0.671 1.00 92.88 150 GLU A C 1
ATOM 1126 O O . GLU A 1 150 ? 10.667 8.607 -0.881 1.00 92.88 150 GLU A O 1
ATOM 1131 N N . ALA A 1 151 ? 11.940 10.327 -1.575 1.00 93.25 151 ALA A N 1
ATOM 1132 C CA . ALA A 1 151 ? 12.279 9.739 -2.865 1.00 93.25 151 ALA A CA 1
ATOM 1133 C C . ALA A 1 151 ? 13.160 8.487 -2.719 1.00 93.25 151 ALA A C 1
ATOM 1135 O O . ALA A 1 151 ? 12.938 7.512 -3.433 1.00 93.25 151 ALA A O 1
ATOM 1136 N N . GLY A 1 152 ? 14.090 8.485 -1.759 1.00 93.06 152 GLY A N 1
ATOM 1137 C CA . GLY A 1 152 ? 14.951 7.350 -1.421 1.00 93.06 152 GLY A CA 1
ATOM 1138 C C . GLY A 1 152 ? 14.153 6.095 -1.105 1.00 93.06 152 GLY A C 1
ATOM 1139 O O . GLY A 1 152 ? 14.352 5.074 -1.747 1.00 93.06 152 GLY A O 1
ATOM 1140 N N . ARG A 1 153 ? 13.146 6.195 -0.231 1.00 91.12 153 ARG A N 1
ATOM 1141 C CA . ARG A 1 153 ? 12.293 5.040 0.107 1.00 91.12 153 ARG A CA 1
ATOM 1142 C C . ARG A 1 153 ? 11.531 4.463 -1.085 1.00 91.12 153 ARG A C 1
ATOM 1144 O O . ARG A 1 153 ? 11.309 3.259 -1.152 1.00 91.12 153 ARG A O 1
ATOM 1151 N N . PHE A 1 154 ? 11.094 5.311 -2.013 1.00 90.56 154 PHE A N 1
ATOM 1152 C CA . PHE A 1 154 ? 10.430 4.842 -3.232 1.00 90.56 154 PHE A CA 1
ATOM 1153 C C . PHE A 1 154 ? 11.423 4.184 -4.189 1.00 90.56 154 PHE A C 1
ATOM 1155 O O . PHE A 1 154 ? 11.075 3.210 -4.851 1.00 90.56 154 PHE A O 1
ATOM 1162 N N . LEU A 1 155 ? 12.651 4.702 -4.257 1.00 91.56 155 LEU A N 1
ATOM 1163 C CA . LEU A 1 155 ? 13.721 4.082 -5.021 1.00 91.56 155 LEU A CA 1
ATOM 1164 C C . LEU A 1 155 ? 14.099 2.718 -4.439 1.00 91.56 155 LEU A C 1
ATOM 1166 O O . LEU A 1 155 ? 14.179 1.760 -5.199 1.00 91.56 155 LEU A O 1
ATOM 1170 N N . ASP A 1 156 ? 14.230 2.598 -3.121 1.00 91.81 156 ASP A N 1
ATOM 1171 C CA . ASP A 1 156 ? 14.474 1.315 -2.454 1.00 91.81 156 ASP A CA 1
ATOM 1172 C C . ASP A 1 156 ? 13.373 0.300 -2.802 1.00 91.81 156 ASP A C 1
ATOM 1174 O O . ASP A 1 156 ? 13.666 -0.808 -3.242 1.00 91.81 156 ASP A O 1
ATOM 1178 N N . ALA A 1 157 ? 12.101 0.713 -2.748 1.00 89.94 157 ALA A N 1
ATOM 1179 C CA . ALA A 1 157 ? 10.973 -0.132 -3.147 1.00 89.94 157 ALA A CA 1
ATOM 1180 C C . ALA A 1 157 ? 11.022 -0.551 -4.632 1.00 89.94 157 ALA A C 1
ATOM 1182 O O . ALA A 1 157 ? 10.645 -1.669 -4.985 1.00 89.94 157 ALA A O 1
ATOM 1183 N N . LEU A 1 158 ? 11.501 0.327 -5.520 1.00 88.56 158 LEU A N 1
ATOM 1184 C CA . LEU A 1 158 ? 11.717 0.003 -6.933 1.00 88.56 158 LEU A CA 1
ATOM 1185 C C . LEU A 1 158 ? 12.892 -0.959 -7.136 1.00 88.56 158 L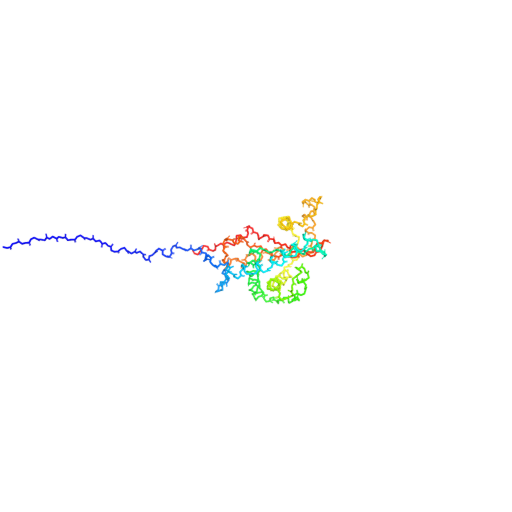EU A C 1
ATOM 1187 O O . LEU A 1 158 ? 12.815 -1.820 -8.015 1.00 88.56 158 LEU A O 1
ATOM 1191 N N . VAL A 1 159 ? 13.966 -0.826 -6.352 1.00 89.50 159 VAL A N 1
ATOM 1192 C CA . VAL A 1 159 ? 15.106 -1.755 -6.358 1.00 89.50 159 VAL A CA 1
ATOM 1193 C C . VAL A 1 159 ? 14.645 -3.136 -5.903 1.00 89.50 159 VAL A C 1
ATOM 1195 O O . VAL A 1 159 ? 14.885 -4.112 -6.615 1.00 89.50 159 VAL A O 1
ATOM 1198 N N . ASP A 1 160 ? 13.920 -3.213 -4.787 1.00 86.06 160 ASP A N 1
ATOM 1199 C CA . ASP A 1 160 ? 13.396 -4.464 -4.231 1.00 86.06 160 ASP A CA 1
ATOM 1200 C C . ASP A 1 160 ? 12.415 -5.154 -5.189 1.00 86.06 160 ASP A C 1
ATOM 1202 O O . ASP A 1 160 ? 12.421 -6.379 -5.327 1.00 86.06 160 ASP A O 1
ATOM 1206 N N . ALA A 1 161 ? 11.620 -4.372 -5.926 1.00 83.06 161 ALA A N 1
ATOM 1207 C CA . ALA A 1 161 ? 10.727 -4.878 -6.966 1.00 83.06 161 ALA A CA 1
ATOM 1208 C C . ALA A 1 161 ? 11.450 -5.260 -8.280 1.00 83.06 161 ALA A C 1
ATOM 1210 O O . ALA A 1 161 ? 10.812 -5.768 -9.212 1.00 83.06 1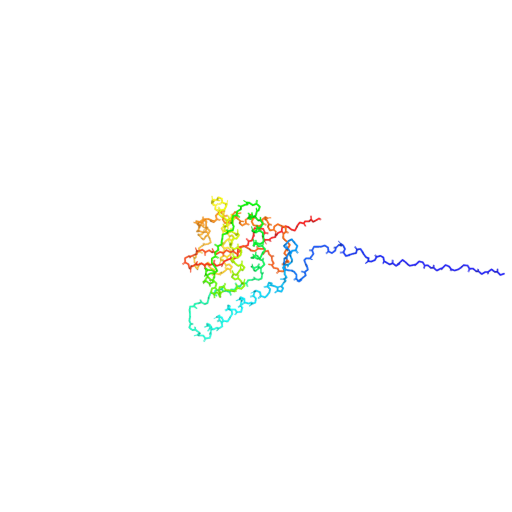61 ALA A O 1
ATOM 1211 N N . GLY A 1 162 ? 12.758 -4.997 -8.397 1.00 84.69 162 GLY A N 1
ATOM 1212 C CA . GLY A 1 162 ? 13.544 -5.237 -9.611 1.00 84.69 162 GLY A CA 1
ATOM 1213 C C . GLY A 1 162 ? 13.127 -4.358 -10.795 1.00 84.69 162 GLY A C 1
ATOM 1214 O O . GLY A 1 162 ? 13.171 -4.803 -11.939 1.00 84.69 162 GLY A O 1
ATOM 1215 N N . GLN A 1 163 ? 12.662 -3.137 -10.519 1.00 84.38 163 GLN A N 1
ATOM 1216 C CA . GLN A 1 163 ? 12.049 -2.221 -11.493 1.00 84.38 163 GLN A CA 1
ATOM 1217 C C . GLN A 1 163 ? 12.959 -1.050 -11.878 1.00 84.38 163 GLN A C 1
ATOM 1219 O O . GLN A 1 163 ? 12.573 -0.215 -12.698 1.00 84.38 163 GLN A O 1
ATOM 1224 N N . VAL A 1 164 ? 14.160 -0.971 -11.301 1.00 83.88 164 VAL A N 1
ATOM 1225 C CA . VAL A 1 164 ? 15.153 0.042 -11.673 1.00 83.88 164 VAL A CA 1
ATOM 1226 C C . VAL A 1 164 ? 15.777 -0.326 -13.023 1.00 83.88 164 VAL A C 1
ATOM 1228 O O . VAL A 1 164 ? 16.328 -1.420 -13.149 1.00 83.88 164 VAL A O 1
ATOM 1231 N N . PRO A 1 165 ? 15.714 0.556 -14.039 1.00 79.38 165 PRO A N 1
ATOM 1232 C CA . PRO A 1 165 ? 16.341 0.296 -15.328 1.00 79.38 165 PRO A CA 1
ATOM 1233 C C . PRO A 1 165 ? 17.868 0.212 -15.223 1.00 79.38 165 PRO A C 1
ATOM 1235 O O . PRO A 1 165 ? 18.500 0.995 -14.510 1.00 79.38 165 PRO A O 1
ATOM 1238 N N . ASP A 1 166 ? 18.465 -0.691 -16.001 1.00 81.38 166 ASP A N 1
ATOM 1239 C CA . ASP A 1 166 ? 19.918 -0.836 -16.074 1.00 81.38 166 ASP A CA 1
ATOM 1240 C C . ASP A 1 166 ? 20.594 0.471 -16.520 1.00 81.38 166 ASP A C 1
ATOM 1242 O O . ASP A 1 166 ? 20.194 1.107 -17.497 1.00 81.38 166 ASP A O 1
ATOM 1246 N N . GLY A 1 167 ? 21.670 0.846 -15.825 1.00 81.69 167 GLY A N 1
ATOM 1247 C CA . GLY A 1 167 ? 22.513 1.986 -16.194 1.00 81.69 167 GLY A CA 1
ATOM 1248 C C . GLY A 1 167 ? 21.989 3.364 -15.781 1.00 81.69 167 GLY A C 1
ATOM 1249 O O . GLY A 1 167 ? 22.679 4.347 -16.048 1.00 81.69 167 GLY A O 1
ATOM 1250 N N . VAL A 1 168 ? 20.832 3.456 -15.114 1.00 85.38 168 VAL A N 1
ATOM 1251 C CA . VAL A 1 168 ? 20.338 4.720 -14.540 1.00 85.38 168 VAL A CA 1
ATOM 1252 C C . VAL A 1 168 ? 20.982 4.961 -13.174 1.00 85.38 168 VAL A C 1
ATOM 1254 O O . VAL A 1 168 ? 21.037 4.067 -12.328 1.00 85.38 168 VAL A O 1
ATOM 1257 N N . GLY A 1 169 ? 21.499 6.173 -12.957 1.00 88.88 169 GLY A N 1
ATOM 1258 C CA . GLY A 1 169 ? 22.128 6.552 -11.693 1.00 88.88 169 GLY A CA 1
ATOM 1259 C C . GLY A 1 169 ? 21.109 6.766 -10.570 1.00 88.88 169 GLY A C 1
ATOM 1260 O O . GLY A 1 169 ? 20.010 7.264 -10.804 1.00 88.88 169 GLY A O 1
ATOM 1261 N N . HIS A 1 170 ? 21.498 6.456 -9.331 1.00 89.69 170 HIS A N 1
ATOM 1262 C CA . HIS A 1 170 ? 20.659 6.657 -8.143 1.00 89.69 170 HIS A CA 1
ATOM 1263 C C . HIS A 1 170 ? 20.135 8.103 -8.034 1.00 89.69 170 HIS A C 1
ATOM 1265 O O . HIS A 1 170 ? 18.931 8.322 -7.933 1.00 89.69 170 HIS A O 1
ATOM 1271 N N . ASP A 1 171 ? 21.019 9.098 -8.141 1.00 92.38 171 ASP A N 1
ATOM 1272 C CA . ASP A 1 171 ? 20.653 10.516 -7.998 1.00 92.38 171 ASP A CA 1
ATOM 1273 C C . ASP A 1 171 ? 19.719 11.010 -9.113 1.00 92.38 171 ASP A C 1
ATOM 1275 O O . ASP A 1 171 ? 18.849 11.852 -8.881 1.00 92.38 171 ASP A O 1
ATOM 1279 N N . GLU A 1 172 ? 19.870 10.464 -10.321 1.00 92.56 172 GLU A N 1
ATOM 1280 C CA . GLU A 1 172 ? 18.979 10.743 -11.448 1.00 92.56 172 GLU A CA 1
ATOM 1281 C C . GLU A 1 172 ? 17.571 10.212 -11.164 1.00 92.56 172 GLU A C 1
ATOM 1283 O O . GLU A 1 172 ? 16.593 10.948 -11.309 1.00 92.56 172 GLU A O 1
ATOM 1288 N N . MET A 1 173 ? 17.473 8.982 -10.654 1.00 90.25 173 MET A N 1
ATOM 1289 C CA . MET A 1 173 ? 16.197 8.365 -10.300 1.00 90.25 173 MET A CA 1
ATOM 1290 C C . MET A 1 173 ? 15.493 9.104 -9.155 1.00 90.25 173 MET A C 1
ATOM 1292 O O . MET A 1 173 ? 14.290 9.347 -9.223 1.00 90.25 173 MET A O 1
ATOM 1296 N N . ILE A 1 174 ? 16.235 9.548 -8.136 1.00 93.44 174 ILE A N 1
ATOM 1297 C CA . ILE A 1 174 ? 15.702 10.419 -7.077 1.00 93.44 174 ILE A CA 1
ATOM 1298 C C . ILE A 1 174 ? 15.133 11.712 -7.672 1.00 93.44 174 ILE A C 1
ATOM 1300 O O . ILE A 1 174 ? 14.016 12.120 -7.341 1.00 93.44 174 ILE A O 1
ATOM 1304 N N . ALA A 1 175 ? 15.872 12.360 -8.576 1.00 92.38 175 ALA A N 1
ATOM 1305 C CA . ALA A 1 175 ? 15.423 13.590 -9.218 1.00 92.38 175 ALA A CA 1
ATOM 1306 C C . ALA A 1 175 ? 14.183 13.383 -10.107 1.00 92.38 175 ALA A C 1
ATOM 1308 O O . ALA A 1 175 ? 13.364 14.301 -10.221 1.00 92.38 175 ALA A O 1
ATOM 1309 N N . ASP A 1 176 ? 14.048 12.220 -10.744 1.00 89.69 176 ASP A N 1
ATOM 1310 C CA . ASP A 1 176 ? 12.875 11.832 -11.533 1.00 89.69 176 ASP A CA 1
ATOM 1311 C C . ASP A 1 176 ? 11.658 11.542 -10.642 1.00 89.69 176 ASP A C 1
ATOM 1313 O O . ASP A 1 176 ? 10.580 12.086 -10.888 1.00 89.69 176 ASP A O 1
ATOM 1317 N N . LEU A 1 177 ? 11.825 10.771 -9.562 1.00 89.50 177 LEU A N 1
ATOM 1318 C CA . LEU A 1 177 ? 10.755 10.472 -8.601 1.00 89.50 177 LEU A CA 1
ATOM 1319 C C . LEU A 1 177 ? 10.164 11.750 -7.999 1.00 89.50 177 LEU A C 1
ATOM 1321 O O . LEU A 1 177 ? 8.947 11.900 -7.924 1.00 89.50 177 LEU A O 1
ATOM 1325 N N . LYS A 1 178 ? 11.012 12.728 -7.664 1.00 91.50 178 LYS A N 1
ATOM 1326 C CA . LYS A 1 178 ? 10.573 14.033 -7.139 1.00 91.50 178 LYS A CA 1
ATOM 1327 C C . LYS A 1 178 ? 9.765 14.867 -8.136 1.00 91.50 178 LYS A C 1
ATOM 1329 O O . LYS A 1 178 ? 9.108 15.822 -7.726 1.00 91.50 178 LYS A O 1
ATOM 1334 N N . ARG A 1 179 ? 9.823 14.542 -9.432 1.00 90.31 179 ARG A N 1
ATOM 1335 C CA . ARG A 1 179 ? 9.017 15.171 -10.492 1.00 90.31 179 ARG A CA 1
ATOM 1336 C C . ARG A 1 179 ? 7.691 14.451 -10.731 1.00 90.31 179 ARG A C 1
ATOM 1338 O O . ARG A 1 179 ? 6.872 14.954 -11.502 1.00 90.31 179 ARG A O 1
ATOM 1345 N N . TYR A 1 180 ? 7.468 13.299 -10.099 1.00 86.19 180 TYR A N 1
ATOM 1346 C CA . TYR A 1 180 ? 6.230 12.553 -10.254 1.00 86.19 180 TYR A CA 1
ATOM 1347 C C . TYR A 1 180 ? 5.049 13.341 -9.654 1.00 86.19 180 TYR A C 1
ATOM 1349 O O . TYR A 1 180 ? 5.135 13.797 -8.510 1.00 86.19 180 TYR A O 1
ATOM 1357 N N . PRO A 1 181 ? 3.942 13.528 -10.395 1.00 85.38 181 PRO A N 1
ATOM 1358 C CA . PRO A 1 181 ? 2.797 14.275 -9.889 1.00 85.38 181 PRO A CA 1
ATOM 1359 C C . PRO A 1 181 ? 2.214 13.652 -8.619 1.00 85.38 181 PRO A C 1
ATOM 1361 O O . PRO A 1 181 ? 2.074 12.433 -8.533 1.00 85.38 181 PRO A O 1
ATOM 1364 N N . ALA A 1 182 ? 1.808 14.499 -7.671 1.00 86.81 182 ALA A N 1
ATOM 1365 C CA . ALA A 1 182 ? 1.201 14.096 -6.403 1.00 86.81 182 ALA A CA 1
ATOM 1366 C C . ALA A 1 182 ? 2.138 13.310 -5.467 1.00 86.81 182 ALA A C 1
ATOM 1368 O O . ALA A 1 182 ? 1.674 12.756 -4.468 1.00 86.81 182 ALA A O 1
ATOM 1369 N N . PHE A 1 183 ? 3.445 13.246 -5.755 1.00 90.56 183 PHE A N 1
ATOM 1370 C CA . PHE A 1 183 ? 4.386 12.500 -4.920 1.00 90.56 183 PHE A CA 1
ATOM 1371 C C . PHE A 1 183 ? 4.448 13.092 -3.509 1.00 90.56 183 PHE A C 1
ATOM 1373 O O . PHE A 1 183 ? 4.411 12.356 -2.525 1.00 90.56 183 PHE A O 1
ATOM 1380 N N . GLY A 1 184 ? 4.494 14.421 -3.377 1.00 92.75 184 GLY A N 1
ATOM 1381 C CA . GLY A 1 184 ? 4.560 15.065 -2.063 1.00 92.75 184 GLY A CA 1
ATOM 1382 C C . GLY A 1 184 ? 3.288 14.869 -1.243 1.00 92.75 184 GLY A C 1
ATOM 1383 O O . GLY A 1 184 ? 3.355 14.631 -0.030 1.00 92.75 184 GLY A O 1
ATOM 1384 N N . ALA A 1 185 ? 2.127 14.920 -1.899 1.00 93.88 185 ALA A N 1
ATOM 1385 C CA . ALA A 1 185 ? 0.853 14.566 -1.286 1.00 93.88 185 ALA A CA 1
ATOM 1386 C C . ALA A 1 185 ? 0.824 13.088 -0.849 1.00 93.88 185 ALA A C 1
ATOM 1388 O O . ALA A 1 185 ? 0.440 12.796 0.285 1.00 93.88 185 ALA A O 1
ATOM 1389 N N . ALA A 1 186 ? 1.303 12.163 -1.689 1.00 91.38 186 ALA A N 1
ATOM 1390 C CA . ALA A 1 186 ? 1.385 10.735 -1.373 1.00 91.38 186 ALA A CA 1
ATOM 1391 C C . ALA A 1 186 ? 2.322 10.448 -0.189 1.00 91.38 186 ALA A C 1
ATOM 1393 O O . ALA A 1 186 ? 1.941 9.728 0.733 1.00 91.38 186 ALA A O 1
ATOM 1394 N N . ALA A 1 187 ? 3.500 11.075 -0.150 1.00 91.62 187 ALA A N 1
ATOM 1395 C CA . ALA A 1 187 ? 4.430 10.954 0.970 1.00 91.62 187 ALA A CA 1
ATOM 1396 C C . ALA A 1 187 ? 3.828 11.498 2.281 1.00 91.62 187 ALA A C 1
ATOM 1398 O O . ALA A 1 187 ? 3.996 10.908 3.349 1.00 91.62 187 ALA A O 1
ATOM 1399 N N . SER A 1 188 ? 3.059 12.590 2.214 1.00 93.25 188 SER A N 1
ATOM 1400 C CA . SER A 1 188 ? 2.352 13.143 3.381 1.00 93.25 188 SER A CA 1
ATOM 1401 C C . SER A 1 188 ? 1.209 12.236 3.858 1.00 93.25 188 SER A C 1
ATOM 1403 O O . SER A 1 188 ? 0.999 12.064 5.064 1.00 93.25 188 SER A O 1
ATOM 1405 N N . ALA A 1 189 ? 0.490 11.612 2.924 1.00 93.62 189 ALA A N 1
ATOM 1406 C CA . ALA A 1 189 ? -0.535 10.624 3.235 1.00 93.62 189 ALA A CA 1
ATOM 1407 C C . ALA A 1 189 ? 0.065 9.371 3.882 1.00 93.62 189 ALA A C 1
ATOM 1409 O O . ALA A 1 189 ? -0.495 8.871 4.855 1.00 93.62 189 ALA A O 1
ATOM 1410 N N . GLN A 1 190 ? 1.227 8.908 3.410 1.00 90.50 190 GLN A N 1
ATOM 1411 C CA . GLN A 1 190 ? 1.958 7.794 4.018 1.00 90.50 190 GLN A CA 1
ATOM 1412 C C . GLN A 1 190 ? 2.271 8.070 5.491 1.00 90.50 190 GLN A C 1
ATOM 1414 O O . GLN A 1 190 ? 1.995 7.229 6.341 1.00 90.50 190 GLN A O 1
ATOM 1419 N N . GLN A 1 191 ? 2.782 9.262 5.814 1.00 90.31 191 GLN A N 1
ATOM 1420 C CA . GLN A 1 191 ? 3.050 9.658 7.203 1.00 90.31 191 GLN A CA 1
ATOM 1421 C C . GLN A 1 191 ? 1.767 9.690 8.046 1.00 90.31 191 GLN A C 1
ATOM 1423 O O . GLN A 1 191 ? 1.757 9.228 9.184 1.00 90.31 191 GLN A O 1
ATOM 1428 N N . THR A 1 192 ? 0.663 10.182 7.477 1.00 93.25 192 THR A N 1
ATOM 1429 C CA . THR A 1 192 ? -0.648 10.190 8.145 1.00 93.25 192 THR A CA 1
ATOM 1430 C C . THR A 1 192 ? -1.149 8.773 8.438 1.00 93.25 192 THR A C 1
ATOM 1432 O O . THR A 1 192 ? -1.609 8.500 9.546 1.00 93.25 192 THR A O 1
ATOM 1435 N N . LEU A 1 193 ? -1.053 7.868 7.463 1.00 92.81 193 LEU A N 1
ATOM 1436 C CA . LEU A 1 193 ? -1.443 6.466 7.608 1.00 92.81 193 LEU A CA 1
ATOM 1437 C C . LEU A 1 193 ? -0.551 5.740 8.622 1.00 92.81 193 LEU A C 1
ATOM 1439 O O . LEU A 1 193 ? -1.066 4.990 9.445 1.00 92.81 193 LEU A O 1
ATOM 1443 N N . ALA A 1 194 ? 0.757 6.008 8.612 1.00 88.94 194 ALA A N 1
ATOM 1444 C CA . ALA A 1 194 ? 1.706 5.480 9.589 1.00 88.94 194 ALA A CA 1
ATOM 1445 C C . ALA A 1 194 ? 1.372 5.914 11.017 1.00 88.94 194 ALA A C 1
ATOM 1447 O O . ALA A 1 194 ? 1.243 5.069 11.903 1.00 88.94 194 ALA A O 1
ATOM 1448 N N . ALA A 1 195 ? 1.136 7.210 11.228 1.00 89.94 195 ALA A N 1
ATOM 1449 C CA . ALA A 1 195 ? 0.733 7.730 12.529 1.00 89.94 195 ALA A CA 1
ATOM 1450 C C . ALA A 1 195 ? -0.596 7.120 13.004 1.00 89.94 195 ALA A C 1
ATOM 1452 O O . ALA A 1 195 ? -0.736 6.761 14.168 1.00 89.94 195 ALA A O 1
ATOM 1453 N N . ALA A 1 196 ? -1.566 6.949 12.103 1.00 91.00 196 ALA A N 1
ATOM 1454 C CA . ALA A 1 196 ? -2.860 6.370 12.449 1.00 91.00 196 ALA A CA 1
ATOM 1455 C C . ALA A 1 196 ? -2.809 4.840 12.669 1.00 91.00 196 ALA A C 1
ATOM 1457 O O . ALA A 1 196 ? -3.640 4.298 13.403 1.00 91.00 196 ALA A O 1
ATOM 1458 N N . ALA A 1 197 ? -1.823 4.146 12.087 1.00 89.38 197 ALA A N 1
ATOM 1459 C CA . ALA A 1 197 ? -1.546 2.729 12.338 1.00 89.38 197 ALA A CA 1
ATOM 1460 C C . ALA A 1 197 ? -0.883 2.482 13.704 1.00 89.38 197 ALA A C 1
ATOM 1462 O O . ALA A 1 197 ? -1.033 1.393 14.244 1.00 89.38 197 ALA A O 1
ATOM 1463 N N . SER A 1 198 ? -0.260 3.508 14.291 1.00 83.25 198 SER A N 1
ATOM 1464 C CA . SER A 1 198 ? -0.333 3.854 15.717 1.00 83.25 198 SER A CA 1
ATOM 1465 C C . SER A 1 198 ? -0.802 2.785 16.714 1.00 83.25 198 SER A C 1
ATOM 1467 O O . SER A 1 198 ? -0.036 2.167 17.445 1.00 83.25 198 SER A O 1
ATOM 1469 N N . GLY A 1 199 ? -2.126 2.638 16.777 1.00 79.81 199 GLY A N 1
ATOM 1470 C CA . GLY A 1 199 ? -2.826 1.795 17.751 1.00 79.81 199 GLY A CA 1
ATOM 1471 C C . GLY A 1 199 ? -3.114 0.370 17.272 1.00 79.81 199 GLY A C 1
ATOM 1472 O O . GLY A 1 199 ? -3.963 -0.305 17.850 1.00 79.81 199 GLY A O 1
ATOM 1473 N N . VAL A 1 200 ? -2.486 -0.081 16.185 1.00 88.25 200 VAL A N 1
ATOM 1474 C CA . VAL A 1 200 ? -2.641 -1.436 15.646 1.00 88.25 200 VAL A CA 1
ATOM 1475 C C . VAL A 1 200 ? -1.476 -2.299 16.113 1.00 88.25 200 VAL A C 1
ATOM 1477 O O . VAL A 1 200 ? -0.313 -1.979 15.891 1.00 88.25 200 VAL A O 1
ATOM 1480 N N . THR A 1 201 ? -1.783 -3.445 16.721 1.00 89.31 201 THR A N 1
ATOM 1481 C CA . THR A 1 201 ? -0.756 -4.432 17.082 1.00 89.31 201 THR A CA 1
ATOM 1482 C C . THR A 1 201 ? -0.574 -5.425 15.944 1.00 89.31 201 THR A C 1
ATOM 1484 O O . THR A 1 201 ? -1.522 -6.122 15.582 1.00 89.31 201 THR A O 1
ATOM 1487 N N . ILE A 1 202 ? 0.645 -5.539 15.419 1.00 89.94 202 ILE A N 1
ATOM 1488 C CA . ILE A 1 202 ? 1.003 -6.474 14.344 1.00 89.94 202 ILE A CA 1
ATOM 1489 C C . ILE A 1 202 ? 1.952 -7.529 14.895 1.00 89.94 202 ILE A C 1
ATOM 1491 O O . ILE A 1 202 ? 2.833 -7.241 15.704 1.00 89.94 202 ILE A O 1
ATOM 1495 N N . ASN A 1 203 ? 1.770 -8.772 14.465 1.00 90.25 203 ASN A N 1
ATOM 1496 C CA . ASN A 1 203 ? 2.664 -9.850 14.841 1.00 90.25 203 ASN A CA 1
ATOM 1497 C C . ASN A 1 203 ? 4.048 -9.636 14.195 1.00 90.25 203 ASN A C 1
ATOM 1499 O O . ASN A 1 203 ? 4.131 -9.584 12.965 1.00 90.25 203 ASN A O 1
ATOM 1503 N N . PRO A 1 204 ? 5.143 -9.594 14.983 1.00 88.88 204 PRO A N 1
ATOM 1504 C CA . PRO A 1 204 ? 6.486 -9.291 14.480 1.00 88.88 204 PRO A CA 1
ATOM 1505 C C . PRO A 1 204 ? 6.979 -10.194 13.344 1.00 88.88 204 PRO A C 1
ATOM 1507 O O . PRO A 1 204 ? 7.884 -9.808 12.610 1.00 88.88 204 PRO A O 1
ATOM 1510 N N . ARG A 1 205 ? 6.396 -11.392 13.166 1.00 90.06 205 ARG A N 1
ATOM 1511 C CA . ARG A 1 205 ? 6.743 -12.287 12.047 1.00 90.06 205 ARG A CA 1
ATOM 1512 C C . ARG A 1 205 ? 6.482 -11.676 10.666 1.00 90.06 205 ARG A C 1
ATOM 1514 O O . ARG A 1 205 ? 7.040 -12.170 9.695 1.00 90.06 205 ARG A O 1
ATOM 1521 N N . TYR A 1 206 ? 5.596 -10.682 10.576 1.00 87.56 206 TYR A N 1
ATOM 1522 C CA . TYR A 1 206 ? 5.250 -10.008 9.324 1.00 87.56 206 TYR A CA 1
ATOM 1523 C C . TYR A 1 206 ? 6.123 -8.774 9.058 1.00 87.56 206 TYR A C 1
ATOM 1525 O O . TYR A 1 206 ? 5.944 -8.131 8.033 1.00 87.56 206 TYR A O 1
ATOM 1533 N N . GLY A 1 207 ? 7.085 -8.466 9.937 1.00 83.75 207 GLY A N 1
ATOM 1534 C CA . GLY A 1 207 ? 7.919 -7.272 9.816 1.00 83.75 207 GLY A CA 1
ATOM 1535 C C . GLY A 1 207 ? 7.152 -5.983 10.120 1.00 83.75 207 GLY A C 1
ATOM 1536 O O . GLY A 1 207 ? 6.173 -5.993 10.868 1.00 83.75 207 GLY A O 1
ATOM 1537 N N . GLY A 1 208 ? 7.642 -4.870 9.572 1.00 82.75 208 GLY A N 1
ATOM 1538 C CA . GLY A 1 208 ? 6.952 -3.581 9.600 1.00 82.75 208 GLY A CA 1
ATOM 1539 C C . GLY A 1 208 ? 5.882 -3.483 8.512 1.00 82.75 208 GLY A C 1
ATOM 1540 O O . GLY A 1 208 ? 5.891 -4.242 7.542 1.00 82.75 208 GLY A O 1
ATOM 1541 N N . LEU A 1 209 ? 4.964 -2.527 8.663 1.00 86.75 209 LEU A N 1
ATOM 1542 C CA . LEU A 1 209 ? 4.020 -2.204 7.595 1.00 86.75 209 LEU A CA 1
ATOM 1543 C C . LEU A 1 209 ? 4.759 -1.646 6.375 1.00 86.75 209 LEU A C 1
ATOM 1545 O O . LEU A 1 209 ? 5.620 -0.773 6.487 1.00 86.75 209 LEU A O 1
ATOM 1549 N N . VAL A 1 210 ? 4.349 -2.114 5.205 1.00 89.94 210 VAL A N 1
ATOM 1550 C CA . VAL A 1 210 ? 4.618 -1.476 3.913 1.00 89.94 210 VAL A CA 1
ATOM 1551 C C . VAL A 1 210 ? 3.395 -0.687 3.454 1.00 89.94 210 VAL A C 1
ATOM 1553 O O . VAL A 1 210 ? 2.273 -0.980 3.874 1.00 89.94 210 VAL A O 1
ATOM 1556 N N . LEU A 1 211 ? 3.603 0.318 2.607 1.00 90.19 211 LEU A N 1
ATOM 1557 C CA . LEU A 1 211 ? 2.577 1.036 1.865 1.00 90.19 211 LEU A CA 1
ATOM 1558 C C . LEU A 1 211 ? 2.550 0.468 0.441 1.00 90.19 211 LEU A C 1
ATOM 1560 O O . LEU A 1 211 ? 3.427 0.816 -0.355 1.00 90.19 211 LEU A O 1
ATOM 1564 N N . PRO A 1 212 ? 1.546 -0.351 0.095 1.00 91.94 212 PRO A N 1
ATOM 1565 C CA . PRO A 1 212 ? 1.392 -0.824 -1.268 1.00 91.94 212 PRO A CA 1
ATOM 1566 C C . PRO A 1 212 ? 1.033 0.358 -2.172 1.00 91.94 212 PRO A C 1
ATOM 1568 O O . PRO A 1 212 ? 0.085 1.107 -1.910 1.00 91.94 212 PRO A O 1
ATOM 1571 N N . ALA A 1 213 ? 1.789 0.559 -3.241 1.00 89.56 213 ALA A N 1
ATOM 1572 C CA . ALA A 1 213 ? 1.563 1.627 -4.202 1.00 89.56 213 ALA A CA 1
ATOM 1573 C C . ALA A 1 213 ? 1.624 1.094 -5.628 1.00 89.56 213 ALA A C 1
ATOM 1575 O O . ALA A 1 213 ? 2.220 0.060 -5.899 1.00 89.56 213 ALA A O 1
ATOM 1576 N N . ILE A 1 214 ? 0.997 1.822 -6.551 1.00 87.62 214 ILE A N 1
ATOM 1577 C CA . ILE A 1 214 ? 1.098 1.558 -7.985 1.00 87.62 214 ILE A CA 1
ATOM 1578 C C . ILE A 1 214 ? 1.689 2.802 -8.628 1.00 87.62 214 ILE A C 1
ATOM 1580 O O . ILE A 1 214 ? 1.048 3.856 -8.653 1.00 87.62 214 ILE A O 1
ATOM 1584 N N . LEU A 1 215 ? 2.909 2.676 -9.141 1.00 84.00 215 LEU A N 1
ATOM 1585 C CA . LEU A 1 215 ? 3.575 3.740 -9.878 1.00 84.00 215 LEU A CA 1
ATOM 1586 C C . LEU A 1 215 ? 3.303 3.608 -11.370 1.00 84.00 215 LEU A C 1
ATOM 1588 O O . LEU A 1 215 ? 3.283 2.509 -11.917 1.00 84.00 215 LEU A O 1
ATOM 1592 N N . SER A 1 216 ? 3.113 4.743 -12.039 1.00 83.94 216 SER A N 1
ATOM 1593 C CA . SER A 1 216 ? 3.067 4.804 -13.496 1.00 83.94 216 SER A CA 1
ATOM 1594 C C . SER A 1 216 ? 4.465 5.087 -14.027 1.00 83.94 216 SER A C 1
ATOM 1596 O O . SER A 1 216 ? 4.898 6.235 -14.073 1.00 83.94 216 SER A O 1
ATOM 1598 N N . LEU A 1 217 ? 5.165 4.041 -14.443 1.00 78.19 217 LEU A N 1
ATOM 1599 C CA . LEU A 1 217 ? 6.477 4.135 -15.074 1.00 78.19 217 LEU A CA 1
ATOM 1600 C C . LEU A 1 217 ? 6.341 4.053 -16.604 1.00 78.19 217 LEU A C 1
ATOM 1602 O O . LEU A 1 217 ? 5.296 3.636 -17.111 1.00 78.19 217 LEU A O 1
ATOM 1606 N N . PRO A 1 218 ? 7.386 4.400 -17.379 1.00 77.06 218 PRO A N 1
ATOM 1607 C CA . PRO A 1 218 ? 7.378 4.199 -18.831 1.00 77.06 218 PRO A CA 1
ATOM 1608 C C . PRO A 1 218 ? 7.121 2.742 -19.256 1.00 77.06 218 PRO A C 1
ATOM 1610 O O . PRO A 1 218 ? 6.588 2.502 -20.336 1.00 77.06 218 PRO A O 1
ATOM 1613 N N . SER A 1 219 ? 7.473 1.774 -18.404 1.00 73.50 219 SER A N 1
ATOM 1614 C CA . SER A 1 219 ? 7.219 0.339 -18.589 1.00 73.50 219 SER A CA 1
ATOM 1615 C C . SER A 1 219 ? 5.771 -0.081 -18.304 1.00 73.50 219 SER A C 1
ATOM 1617 O O . SER A 1 219 ? 5.386 -1.197 -18.652 1.00 73.50 219 SER A O 1
ATOM 1619 N N . GLY A 1 220 ? 4.960 0.795 -17.705 1.00 79.88 220 GLY A N 1
ATOM 1620 C CA . GLY A 1 220 ? 3.572 0.535 -17.339 1.00 79.88 220 GLY A CA 1
ATOM 1621 C C . GLY A 1 220 ? 3.272 0.827 -15.869 1.00 79.88 220 GLY A C 1
ATOM 1622 O O . GLY A 1 220 ? 4.019 1.517 -15.177 1.00 79.88 220 GLY A O 1
ATOM 1623 N N . LEU A 1 221 ? 2.136 0.308 -15.401 1.00 84.31 221 LEU A N 1
ATOM 1624 C CA . LEU A 1 221 ? 1.742 0.382 -13.997 1.00 84.31 221 LEU A CA 1
ATOM 1625 C C . LEU A 1 221 ? 2.456 -0.715 -13.210 1.00 84.31 221 LEU A C 1
ATOM 1627 O O . LEU A 1 221 ? 2.318 -1.893 -13.535 1.00 84.31 221 LEU A O 1
ATOM 1631 N N . VAL A 1 222 ? 3.192 -0.319 -12.180 1.00 83.00 222 VAL A N 1
ATOM 1632 C CA . VAL A 1 222 ? 4.070 -1.202 -11.416 1.00 83.00 222 VAL A CA 1
ATOM 1633 C C . VAL A 1 222 ? 3.671 -1.162 -9.941 1.00 83.00 222 VAL A C 1
ATOM 1635 O O . VAL A 1 222 ? 3.755 -0.089 -9.335 1.00 83.00 222 VAL A O 1
ATOM 1638 N N . PRO A 1 223 ? 3.212 -2.287 -9.361 1.00 87.56 223 PRO A N 1
ATOM 1639 C CA . PRO A 1 223 ? 3.006 -2.387 -7.925 1.00 87.56 223 PRO A CA 1
ATOM 1640 C C . PRO A 1 223 ? 4.358 -2.430 -7.203 1.00 87.56 223 PRO A C 1
ATOM 1642 O O . PRO A 1 223 ? 5.271 -3.133 -7.635 1.00 87.56 223 PRO A O 1
ATOM 1645 N N . ILE A 1 224 ? 4.477 -1.674 -6.116 1.00 88.25 224 ILE A N 1
ATOM 1646 C CA . ILE A 1 224 ? 5.647 -1.644 -5.235 1.00 88.25 224 ILE A CA 1
ATOM 1647 C C . ILE A 1 224 ? 5.204 -1.580 -3.773 1.00 88.25 224 ILE A C 1
ATOM 1649 O O . ILE A 1 224 ? 4.148 -1.023 -3.467 1.00 88.25 224 ILE A O 1
ATOM 1653 N N . ASP A 1 225 ? 6.055 -2.077 -2.882 1.00 89.75 225 ASP A N 1
ATOM 1654 C CA . ASP A 1 225 ? 5.861 -2.019 -1.435 1.00 89.75 225 ASP A CA 1
ATOM 1655 C C . ASP A 1 225 ? 6.840 -1.019 -0.821 1.00 89.75 225 ASP A C 1
ATOM 1657 O O . ASP A 1 225 ? 8.038 -1.271 -0.731 1.00 89.75 225 ASP A O 1
ATOM 1661 N N . ILE A 1 226 ? 6.336 0.141 -0.398 1.00 88.12 226 ILE A N 1
ATOM 1662 C CA . ILE A 1 226 ? 7.176 1.196 0.180 1.00 88.12 226 ILE A CA 1
ATOM 1663 C C . ILE A 1 226 ? 7.241 1.002 1.690 1.00 88.12 226 ILE A C 1
ATOM 1665 O O . ILE A 1 226 ? 6.215 1.050 2.368 1.00 88.12 226 ILE A O 1
ATOM 1669 N N . ALA A 1 227 ? 8.434 0.830 2.252 1.00 86.12 227 ALA A N 1
ATOM 1670 C CA . ALA A 1 227 ? 8.588 0.738 3.700 1.00 86.12 227 ALA A CA 1
ATOM 1671 C C . ALA A 1 227 ? 8.031 1.987 4.412 1.00 86.12 227 ALA A C 1
ATOM 1673 O O . ALA A 1 227 ? 8.201 3.128 3.963 1.00 86.12 227 ALA A O 1
ATOM 1674 N N . PHE A 1 228 ? 7.357 1.782 5.546 1.00 80.44 228 PHE A N 1
ATOM 1675 C CA . PHE A 1 228 ? 6.936 2.890 6.402 1.00 80.44 228 PHE A CA 1
ATOM 1676 C C . PHE A 1 228 ? 8.160 3.645 6.952 1.00 80.44 228 PHE A C 1
ATOM 1678 O O . PHE A 1 228 ? 9.237 3.056 7.074 1.00 80.44 228 PHE A O 1
ATOM 1685 N N . PRO A 1 229 ? 8.016 4.939 7.303 1.00 70.56 229 PRO A N 1
ATOM 1686 C CA . PRO A 1 229 ? 9.048 5.646 8.062 1.00 70.56 229 PRO A CA 1
ATOM 1687 C C . PRO A 1 229 ? 9.461 4.856 9.317 1.00 70.56 229 PRO A C 1
ATOM 1689 O O . PRO A 1 229 ? 8.638 4.133 9.881 1.00 70.56 229 PRO A O 1
ATOM 1692 N N . ASP A 1 230 ? 10.723 4.987 9.736 1.00 64.94 230 ASP A N 1
ATOM 1693 C CA . ASP A 1 230 ? 11.265 4.370 10.960 1.00 64.94 230 ASP A CA 1
ATOM 1694 C C . ASP A 1 230 ? 11.163 2.823 11.010 1.00 64.94 230 ASP A C 1
ATOM 1696 O O . ASP A 1 230 ? 10.796 2.223 1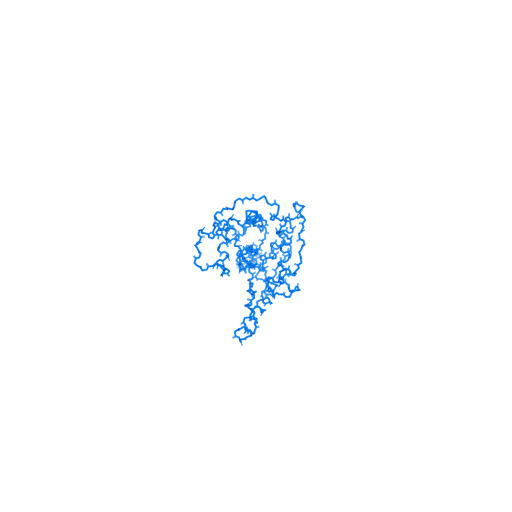2.024 1.00 64.94 230 ASP A O 1
ATOM 1700 N N . ASP A 1 231 ? 11.488 2.159 9.893 1.00 54.56 231 ASP A N 1
ATOM 1701 C CA . ASP A 1 231 ? 11.432 0.696 9.683 1.00 54.56 231 ASP A CA 1
ATOM 1702 C C . ASP A 1 231 ? 10.024 0.075 9.813 1.00 54.56 231 ASP A C 1
ATOM 1704 O O . ASP A 1 231 ? 9.883 -1.133 10.026 1.00 54.56 231 ASP A O 1
ATOM 1708 N N . GLY A 1 232 ? 8.961 0.883 9.761 1.00 49.38 232 GLY A N 1
ATOM 1709 C CA . GLY A 1 232 ? 7.597 0.407 9.998 1.00 49.38 232 GLY A CA 1
ATOM 1710 C C . GLY A 1 232 ? 7.354 -0.114 11.414 1.00 49.38 232 GLY A C 1
ATOM 1711 O O . GLY A 1 232 ? 6.387 -0.850 11.641 1.00 49.38 232 GLY A O 1
ATOM 1712 N N . LYS A 1 233 ? 8.203 0.276 12.376 1.00 46.59 233 LYS A N 1
ATOM 1713 C CA . LYS A 1 233 ? 7.950 0.068 13.801 1.00 46.59 233 LYS A CA 1
ATOM 1714 C C . LYS A 1 233 ? 6.803 0.981 14.208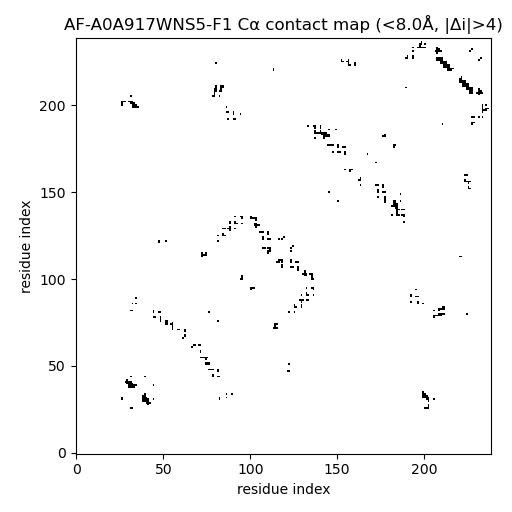 1.00 46.59 233 LYS A C 1
ATOM 1716 O O . LYS A 1 233 ? 7.001 2.147 14.532 1.00 46.59 233 LYS A O 1
ATOM 1721 N N . VAL A 1 234 ? 5.590 0.437 14.198 1.00 45.94 234 VAL A N 1
ATOM 1722 C CA . VAL A 1 234 ? 4.480 1.036 14.937 1.00 45.94 234 VAL A CA 1
ATOM 1723 C C . VAL A 1 234 ? 4.941 1.103 16.399 1.00 45.94 234 VAL A C 1
ATOM 1725 O O . VAL A 1 234 ? 5.286 0.048 16.945 1.00 45.94 234 VAL A O 1
ATOM 1728 N N . PRO A 1 235 ? 5.060 2.292 17.021 1.00 37.06 235 PRO A N 1
ATOM 1729 C CA . PRO A 1 235 ? 5.463 2.376 18.414 1.00 37.06 235 PRO A CA 1
ATOM 1730 C C . PRO A 1 235 ? 4.474 1.552 19.230 1.00 37.06 235 PRO A C 1
ATOM 1732 O O . PRO A 1 235 ? 3.273 1.814 19.223 1.00 37.06 235 PRO A O 1
ATOM 1735 N N . VAL A 1 236 ? 4.982 0.508 19.880 1.00 38.56 236 VAL A N 1
ATOM 1736 C CA . VAL A 1 236 ? 4.195 -0.267 20.831 1.00 38.56 236 VAL A CA 1
ATOM 1737 C C . VAL A 1 236 ? 3.880 0.705 21.959 1.00 38.56 236 VAL A C 1
ATOM 1739 O O . VAL A 1 236 ? 4.806 1.202 22.598 1.00 38.56 236 VAL A O 1
ATOM 1742 N N . GLU A 1 237 ? 2.606 1.040 22.155 1.00 34.03 237 GLU A N 1
ATOM 1743 C CA . GLU A 1 237 ? 2.180 1.775 23.344 1.00 34.03 237 GLU A CA 1
ATOM 1744 C C . GLU A 1 237 ? 2.674 0.976 24.559 1.00 34.03 237 GLU A C 1
ATOM 1746 O O . GLU A 1 237 ? 2.252 -0.163 24.781 1.00 34.03 237 GLU A O 1
ATOM 1751 N N . GLU A 1 238 ? 3.637 1.527 25.303 1.00 30.11 238 GLU A N 1
ATOM 1752 C CA . GLU A 1 238 ? 3.928 1.032 26.644 1.00 30.11 238 GLU A CA 1
ATOM 1753 C C . GLU A 1 238 ? 2.703 1.373 27.496 1.00 30.11 238 GLU A C 1
ATOM 1755 O O . GLU A 1 238 ? 2.473 2.536 27.828 1.00 30.11 238 GLU A O 1
ATOM 1760 N N . ALA A 1 239 ? 1.871 0.357 27.735 1.00 33.69 239 ALA A N 1
ATOM 1761 C CA . ALA A 1 239 ? 0.695 0.427 28.597 1.00 33.69 239 ALA A CA 1
ATOM 1762 C C . ALA A 1 239 ? 1.064 0.700 30.063 1.00 33.69 239 ALA A C 1
ATOM 1764 O O . ALA A 1 239 ? 2.083 0.140 30.535 1.00 33.69 239 ALA A O 1
#